Protein AF-A0A1B0D2Q9-F1 (afdb_monomer_lite)

Foldseek 3Di:
DDDDDDDDDDDDDDDDDDDDDDDDDDDDDDDDDPDPDDDPPDDDDPQPPPDPVSDDDDDDPVVDDDDDDDDDDPCCVVVVVVDDDPAADDDDDDPDDPVPDDAFDPCQVVDQKHFDADSNRHFQWDWDAPDVNPWIKIKGFRMDGDLVVVVVVVQVQVCVVVVHRWDKDDDPVRRMIIITDDCRVSVRVVVVVVRD

Structure (mmCIF, N/CA/C/O backbone):
data_AF-A0A1B0D2Q9-F1
#
_entry.id   AF-A0A1B0D2Q9-F1
#
loop_
_atom_site.group_PDB
_atom_site.id
_atom_site.type_symbol
_atom_site.label_atom_id
_atom_site.label_alt_id
_atom_site.label_comp_id
_atom_site.label_asym_id
_atom_site.label_entity_id
_atom_site.label_seq_id
_atom_site.pdbx_PDB_ins_code
_atom_site.Cartn_x
_atom_site.Cartn_y
_atom_site.Cartn_z
_atom_site.occupancy
_atom_site.B_iso_or_equiv
_atom_site.auth_seq_id
_atom_site.auth_comp_id
_atom_site.auth_asym_id
_atom_site.auth_atom_id
_atom_site.pdbx_PDB_model_num
ATOM 1 N N . MET A 1 1 ? 6.153 -17.080 -55.229 1.00 40.53 1 MET A N 1
ATOM 2 C CA . MET A 1 1 ? 5.040 -16.218 -54.778 1.00 40.53 1 MET A CA 1
ATOM 3 C C . MET A 1 1 ? 5.641 -14.975 -54.144 1.00 40.53 1 MET A C 1
ATOM 5 O O . MET A 1 1 ? 6.122 -15.048 -53.022 1.00 40.53 1 MET A O 1
ATOM 9 N N . ALA A 1 2 ? 5.735 -13.886 -54.906 1.00 34.31 2 ALA A N 1
ATOM 10 C CA . ALA A 1 2 ? 6.257 -12.609 -54.429 1.00 34.31 2 ALA A CA 1
ATOM 11 C C . ALA A 1 2 ? 5.079 -11.738 -53.980 1.00 34.31 2 ALA A C 1
ATOM 13 O O . ALA A 1 2 ? 4.173 -11.498 -54.776 1.00 34.31 2 ALA A O 1
ATOM 14 N N . ASN A 1 3 ? 5.087 -11.292 -52.722 1.00 36.75 3 ASN A N 1
ATOM 15 C CA . ASN A 1 3 ? 4.128 -10.312 -52.223 1.00 36.75 3 ASN A CA 1
ATOM 16 C C . ASN A 1 3 ? 4.744 -8.912 -52.278 1.00 36.75 3 ASN A C 1
ATOM 18 O O . ASN A 1 3 ? 5.774 -8.631 -51.669 1.00 36.75 3 ASN A O 1
ATOM 22 N N . ILE A 1 4 ? 4.066 -8.071 -53.051 1.00 41.06 4 ILE A N 1
ATOM 23 C CA . ILE A 1 4 ? 4.250 -6.636 -53.239 1.00 41.06 4 ILE A CA 1
ATOM 24 C C . ILE A 1 4 ? 3.656 -5.911 -52.025 1.00 41.06 4 ILE A C 1
ATOM 26 O O . ILE A 1 4 ? 2.519 -6.191 -51.652 1.00 41.06 4 ILE A O 1
ATOM 30 N N . VAL A 1 5 ? 4.377 -4.944 -51.448 1.00 41.78 5 VAL A N 1
ATOM 31 C CA . VAL A 1 5 ? 3.789 -3.946 -50.539 1.00 41.78 5 VAL A CA 1
ATOM 32 C C . VAL A 1 5 ? 4.241 -2.544 -50.951 1.00 41.78 5 VAL A C 1
ATOM 34 O O . VAL A 1 5 ? 5.420 -2.284 -51.181 1.00 41.78 5 VAL A O 1
ATOM 37 N N . CYS A 1 6 ? 3.236 -1.680 -51.090 1.00 34.72 6 CYS A N 1
ATOM 38 C CA . CYS A 1 6 ? 3.232 -0.340 -51.661 1.00 34.72 6 CYS A CA 1
ATOM 39 C C . CYS A 1 6 ? 4.172 0.672 -50.986 1.00 34.72 6 CYS A C 1
ATOM 41 O O . CYS A 1 6 ? 4.109 0.884 -49.777 1.00 34.72 6 CYS A O 1
ATOM 43 N N . LEU A 1 7 ? 4.914 1.419 -51.811 1.00 37.75 7 LEU A N 1
ATOM 44 C CA . LEU A 1 7 ? 5.456 2.735 -51.467 1.00 37.75 7 LEU A CA 1
ATOM 45 C C . LEU A 1 7 ? 4.345 3.786 -51.537 1.00 37.75 7 LEU A C 1
ATOM 47 O O . LEU A 1 7 ? 3.704 3.948 -52.577 1.00 37.75 7 LEU A O 1
ATOM 51 N N . ASN A 1 8 ? 4.149 4.524 -50.444 1.00 38.28 8 ASN A N 1
ATOM 52 C CA . ASN A 1 8 ? 3.235 5.658 -50.408 1.00 38.28 8 ASN A CA 1
ATOM 53 C C . ASN A 1 8 ? 3.978 6.975 -50.684 1.00 38.28 8 ASN A C 1
ATOM 55 O O . ASN A 1 8 ? 5.103 7.202 -50.246 1.00 38.28 8 ASN A O 1
ATOM 59 N N . LYS A 1 9 ? 3.312 7.809 -51.476 1.00 37.06 9 LYS A N 1
ATOM 60 C CA . LYS A 1 9 ? 3.818 8.922 -52.282 1.00 37.06 9 LYS A CA 1
ATOM 61 C C . LYS A 1 9 ? 3.707 10.236 -51.497 1.00 37.06 9 LYS A C 1
ATOM 63 O O . LYS A 1 9 ? 2.594 10.671 -51.212 1.00 37.06 9 LYS A O 1
ATOM 68 N N . LEU A 1 10 ? 4.823 10.891 -51.173 1.00 36.66 10 LEU A N 1
ATOM 69 C CA . LEU A 1 10 ? 4.816 12.244 -50.596 1.00 36.66 10 LEU A CA 1
ATOM 70 C C . LEU A 1 10 ? 4.823 13.298 -51.714 1.00 36.66 10 LEU A C 1
ATOM 72 O O . LEU A 1 10 ? 5.740 13.368 -52.530 1.00 36.66 10 LEU A O 1
ATOM 76 N N . ARG A 1 11 ? 3.737 14.081 -51.759 1.00 33.81 11 ARG A N 1
ATOM 77 C CA . ARG A 1 11 ? 3.507 15.228 -52.649 1.00 33.81 11 ARG A CA 1
ATOM 78 C C . ARG A 1 11 ? 4.477 16.365 -52.330 1.00 33.81 11 ARG A C 1
ATOM 80 O O . ARG A 1 11 ? 4.495 16.862 -51.209 1.00 33.81 11 ARG A O 1
ATOM 87 N N . ILE A 1 12 ? 5.183 16.830 -53.354 1.00 39.34 12 ILE A N 1
ATOM 88 C CA . ILE A 1 12 ? 5.872 18.121 -53.380 1.00 39.34 12 ILE A CA 1
ATOM 89 C C . ILE A 1 12 ? 4.836 19.167 -53.809 1.00 39.34 12 ILE A C 1
ATOM 91 O O . ILE A 1 12 ? 4.229 19.023 -54.871 1.00 39.34 12 ILE A O 1
ATOM 95 N N . LEU A 1 13 ? 4.609 20.192 -52.987 1.00 33.88 13 LEU A N 1
ATOM 96 C CA . LEU A 1 13 ? 3.875 21.390 -53.394 1.00 33.88 13 LEU A CA 1
ATOM 97 C C . LEU A 1 13 ? 4.880 22.465 -53.805 1.00 33.88 13 LEU A C 1
ATOM 99 O O . LEU A 1 13 ? 5.739 22.872 -53.027 1.00 33.88 13 LEU A O 1
ATOM 103 N N . SER A 1 14 ? 4.758 22.893 -55.055 1.00 37.44 14 SER A N 1
ATOM 104 C CA . SER A 1 14 ? 5.434 24.037 -55.648 1.00 37.44 14 SER A CA 1
ATOM 105 C C . SER A 1 14 ? 4.745 25.347 -55.271 1.00 37.44 14 SER A C 1
ATOM 107 O O . SER A 1 14 ? 3.518 25.424 -55.308 1.00 37.44 14 SER A O 1
ATOM 109 N N . GLY A 1 15 ? 5.548 26.396 -55.093 1.00 38.53 15 GLY A N 1
ATOM 110 C CA . GLY A 1 15 ? 5.148 27.761 -55.425 1.00 38.53 15 GLY A CA 1
ATOM 111 C C . GLY A 1 15 ? 5.092 28.713 -54.242 1.00 38.53 15 GLY A C 1
ATOM 112 O O . GLY A 1 15 ? 4.138 28.693 -53.482 1.00 38.53 15 GLY A O 1
ATOM 113 N N . PHE A 1 16 ? 6.076 29.608 -54.162 1.00 30.47 16 PHE A N 1
ATOM 114 C CA . PHE A 1 16 ? 5.831 31.018 -53.855 1.00 30.47 16 PHE A CA 1
ATOM 115 C C . PHE A 1 16 ? 7.018 31.833 -54.385 1.00 30.47 16 PHE A C 1
ATOM 117 O O . PHE A 1 16 ? 8.058 31.958 -53.745 1.00 30.47 16 PHE A O 1
ATOM 124 N N . SER A 1 17 ? 6.885 32.337 -55.613 1.00 38.38 17 SER A N 1
ATOM 125 C CA . SER A 1 17 ? 7.749 33.386 -56.147 1.00 38.38 17 SER A CA 1
ATOM 126 C C . SER A 1 17 ? 7.213 34.734 -55.673 1.00 38.38 17 SER A C 1
ATOM 128 O O . SER A 1 17 ? 6.085 35.092 -56.008 1.00 38.38 17 SER A O 1
ATOM 130 N N . ALA A 1 18 ? 8.017 35.494 -54.937 1.00 34.44 18 ALA A N 1
ATOM 131 C CA . ALA A 1 18 ? 7.755 36.903 -54.680 1.00 34.44 18 ALA A CA 1
ATOM 132 C C . ALA A 1 18 ? 8.837 37.728 -55.380 1.00 34.44 18 ALA A C 1
ATOM 134 O O . ALA A 1 18 ? 9.963 37.858 -54.908 1.00 34.44 18 ALA A O 1
ATOM 135 N N . THR A 1 19 ? 8.480 38.262 -56.543 1.00 36.28 19 THR A N 1
ATOM 136 C CA . THR A 1 19 ? 9.194 39.353 -57.202 1.00 36.28 19 THR A CA 1
ATOM 137 C C . THR A 1 19 ? 9.019 40.618 -56.368 1.00 36.28 19 THR A C 1
ATOM 139 O O . THR A 1 19 ? 7.889 41.080 -56.198 1.00 36.28 19 THR A O 1
ATOM 142 N N . TRP A 1 20 ? 10.113 41.196 -55.874 1.00 28.88 20 TRP A N 1
ATOM 143 C CA . TRP A 1 20 ? 10.105 42.540 -55.302 1.00 28.88 20 TRP A CA 1
ATOM 144 C C . TRP A 1 20 ? 10.717 43.528 -56.292 1.00 28.88 20 TRP A C 1
ATOM 146 O O . TRP A 1 20 ? 11.821 43.346 -56.801 1.00 28.88 20 TRP A O 1
ATOM 156 N N . LYS A 1 21 ? 9.913 44.542 -56.607 1.00 33.38 21 LYS A N 1
ATOM 157 C CA . LYS A 1 21 ? 10.171 45.630 -57.546 1.00 33.38 21 LYS A CA 1
ATOM 158 C C . LYS A 1 21 ? 11.173 46.598 -56.915 1.00 33.38 21 LYS A C 1
ATOM 160 O O . LYS A 1 21 ? 11.000 46.995 -55.766 1.00 33.38 21 LYS A O 1
ATOM 165 N N . GLY A 1 22 ? 12.196 46.981 -57.674 1.00 37.16 22 GLY A N 1
ATOM 166 C CA . GLY A 1 22 ? 13.154 48.005 -57.270 1.00 37.16 22 GLY A CA 1
ATOM 167 C C . GLY A 1 22 ? 12.512 49.386 -57.135 1.00 37.16 22 GLY A C 1
ATOM 168 O O . GLY A 1 22 ? 11.556 49.718 -57.838 1.00 37.16 22 GLY A O 1
ATOM 169 N N . SER A 1 23 ? 13.061 50.196 -56.234 1.00 37.09 23 SER A N 1
ATOM 170 C CA . SER A 1 23 ? 12.870 51.645 -56.174 1.00 37.09 23 SER A CA 1
ATOM 171 C C . SER A 1 23 ? 14.011 52.273 -55.377 1.00 37.09 23 SER A C 1
ATOM 173 O O . SER A 1 23 ? 14.271 51.853 -54.256 1.00 37.09 23 SER A O 1
ATOM 175 N N . GLY A 1 24 ? 14.625 53.305 -55.957 1.00 33.91 24 GLY A N 1
ATOM 176 C CA . GLY A 1 24 ? 15.321 54.359 -55.217 1.00 33.91 24 GLY A CA 1
ATOM 177 C C . GLY A 1 24 ? 16.804 54.120 -54.962 1.00 33.91 24 GLY A C 1
ATOM 178 O O . GLY A 1 24 ? 17.181 53.363 -54.075 1.00 33.91 24 GLY A O 1
ATOM 179 N N . GLY A 1 25 ? 17.642 54.819 -55.727 1.00 35.06 25 GLY A N 1
ATOM 180 C CA . GLY A 1 25 ? 19.067 54.929 -55.453 1.00 35.06 25 GLY A CA 1
ATOM 181 C C . GLY A 1 25 ? 19.372 55.770 -54.213 1.00 35.06 25 GLY A C 1
ATOM 182 O O . GLY A 1 25 ? 18.617 56.663 -53.838 1.00 35.06 25 GLY A O 1
ATOM 183 N N . ALA A 1 26 ? 20.538 55.502 -53.637 1.00 30.75 26 ALA A N 1
ATOM 184 C CA . ALA A 1 26 ? 21.355 56.487 -52.951 1.00 30.75 26 ALA A CA 1
ATOM 185 C C . ALA A 1 26 ? 22.816 56.106 -53.204 1.00 30.75 26 ALA A C 1
ATOM 187 O O . ALA A 1 26 ? 23.335 55.116 -52.693 1.00 30.75 26 ALA A O 1
ATOM 188 N N . GLU A 1 27 ? 23.431 56.883 -54.082 1.00 40.41 27 GLU A N 1
ATOM 189 C CA . GLU A 1 27 ? 24.865 56.984 -54.280 1.00 40.41 27 GLU A CA 1
ATOM 190 C C . GLU A 1 27 ? 25.517 57.421 -52.964 1.00 40.41 27 GLU A C 1
ATOM 192 O O . GLU A 1 27 ? 25.211 58.494 -52.456 1.00 40.41 27 GLU A O 1
ATOM 197 N N . MET A 1 28 ? 26.413 56.603 -52.410 1.00 32.47 28 MET A N 1
ATOM 198 C CA . MET A 1 28 ? 27.473 57.088 -51.530 1.00 32.47 28 MET A CA 1
ATOM 199 C C . MET A 1 28 ? 28.754 56.317 -51.827 1.00 32.47 28 MET A C 1
ATOM 201 O O . MET A 1 28 ? 28.852 55.104 -51.647 1.00 32.47 28 MET A O 1
ATOM 205 N N . MET A 1 29 ? 29.717 57.076 -52.336 1.00 43.56 29 MET A N 1
ATOM 206 C CA . MET A 1 29 ? 31.087 56.685 -52.621 1.00 43.56 29 MET A CA 1
ATOM 207 C C . MET A 1 29 ? 31.727 56.008 -51.407 1.00 43.56 29 MET A C 1
ATOM 209 O O . MET A 1 29 ? 31.760 56.600 -50.330 1.00 43.56 29 MET A O 1
ATOM 213 N N . LEU A 1 30 ? 32.326 54.827 -51.587 1.00 36.06 30 LEU A N 1
ATOM 214 C CA . LEU A 1 30 ? 33.363 54.363 -50.670 1.00 36.06 30 LEU A CA 1
ATOM 215 C C . LEU A 1 30 ? 34.634 54.013 -51.433 1.00 36.06 30 LEU A C 1
ATOM 217 O O . LEU A 1 30 ? 34.655 53.181 -52.338 1.00 36.06 30 LEU A O 1
ATOM 221 N N . GLY A 1 31 ? 35.679 54.732 -51.034 1.00 33.44 31 GLY A N 1
ATOM 222 C CA . GLY A 1 31 ? 37.010 54.735 -51.595 1.00 33.44 31 GLY A CA 1
ATOM 223 C C . GLY A 1 31 ? 37.618 53.353 -51.763 1.00 33.44 31 GLY A C 1
ATOM 224 O O . GLY A 1 31 ? 37.554 52.472 -50.907 1.00 33.44 31 GLY A O 1
ATOM 225 N N . HIS A 1 32 ? 38.297 53.235 -52.892 1.00 39.91 32 HIS A N 1
ATOM 226 C CA . HIS A 1 32 ? 39.283 52.221 -53.170 1.00 39.91 32 HIS A CA 1
ATOM 227 C C . HIS A 1 32 ? 40.399 52.291 -52.110 1.00 39.91 32 HIS A C 1
ATOM 229 O O . HIS A 1 32 ? 41.205 53.217 -52.112 1.00 39.91 32 HIS A O 1
ATOM 235 N N . LEU A 1 33 ? 40.477 51.296 -51.227 1.00 31.80 33 LEU A N 1
ATOM 236 C CA . LEU A 1 33 ? 41.667 51.025 -50.418 1.00 31.80 33 LEU A CA 1
ATOM 237 C C . LEU A 1 33 ? 42.111 49.589 -50.695 1.00 31.80 33 LEU A C 1
ATOM 239 O O . LEU A 1 33 ? 41.637 48.625 -50.099 1.00 31.80 33 LEU A O 1
A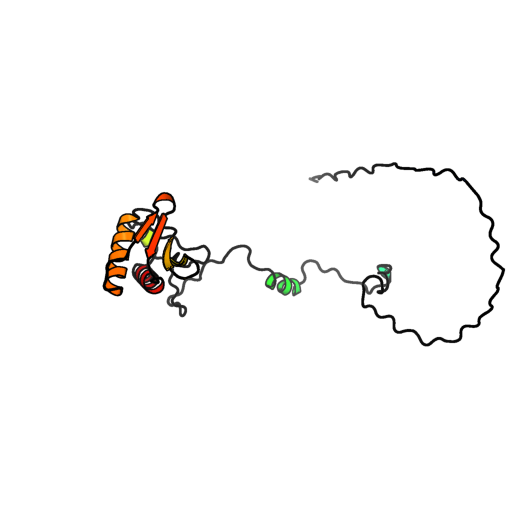TOM 243 N N . LYS A 1 34 ? 43.021 49.451 -51.665 1.00 42.53 34 LYS A N 1
ATOM 244 C CA . LYS A 1 34 ? 43.870 48.264 -51.800 1.00 42.53 34 LYS A CA 1
ATOM 245 C C . LYS A 1 34 ? 44.841 48.264 -50.624 1.00 42.53 34 LYS A C 1
ATOM 247 O O . LYS A 1 34 ? 45.899 48.879 -50.700 1.00 42.53 34 LYS A O 1
ATOM 252 N N . CYS A 1 35 ? 44.506 47.549 -49.561 1.00 30.58 35 CYS A N 1
ATOM 253 C CA . CYS A 1 35 ? 45.485 47.188 -48.546 1.00 30.58 35 CYS A CA 1
ATOM 254 C 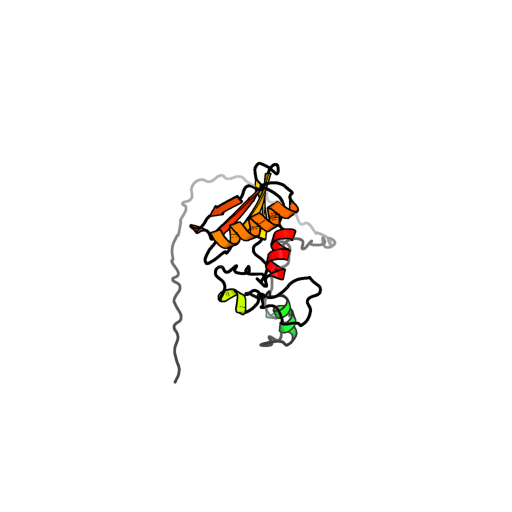C . CYS A 1 35 ? 46.107 45.849 -48.949 1.00 30.58 35 CYS A C 1
ATOM 256 O O . CYS A 1 35 ? 45.553 44.784 -48.691 1.00 30.58 35 CYS A O 1
ATOM 258 N N . HIS A 1 36 ? 47.257 45.917 -49.624 1.00 38.78 36 HIS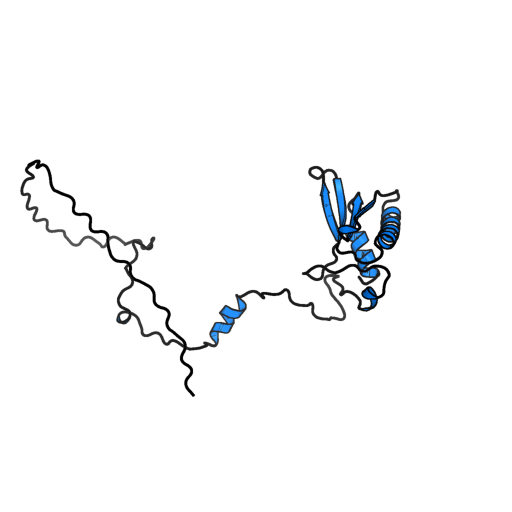 A N 1
ATOM 259 C CA . HIS A 1 36 ? 48.221 44.822 -49.610 1.00 38.78 36 HIS A CA 1
ATOM 260 C C . HIS A 1 36 ? 48.705 44.664 -48.167 1.00 38.78 36 HIS A C 1
ATOM 262 O O . HIS A 1 36 ? 49.484 45.476 -47.676 1.00 38.78 36 HIS A O 1
ATOM 268 N N . GLY A 1 37 ? 48.203 43.644 -47.481 1.00 34.34 37 GLY A N 1
ATOM 269 C CA . GLY A 1 37 ? 48.681 43.237 -46.169 1.00 34.34 37 GLY A CA 1
ATOM 270 C C . GLY A 1 37 ? 49.229 41.827 -46.268 1.00 34.34 37 GLY A C 1
ATOM 271 O O . GLY A 1 37 ? 48.457 40.873 -46.309 1.00 34.34 37 GLY A O 1
ATOM 272 N N . MET A 1 38 ? 50.556 41.696 -46.308 1.00 41.81 38 MET A N 1
ATOM 273 C CA . MET A 1 38 ? 51.206 40.450 -45.916 1.00 41.81 38 MET A CA 1
ATOM 274 C C . MET A 1 38 ? 50.784 40.147 -44.479 1.00 41.81 38 MET A C 1
ATOM 276 O O . MET A 1 38 ? 51.133 40.891 -43.563 1.00 41.81 38 MET A O 1
ATOM 280 N N . ILE A 1 39 ? 50.022 39.076 -44.281 1.00 40.22 39 ILE A N 1
ATOM 281 C CA . ILE A 1 39 ? 49.743 38.545 -42.951 1.00 40.22 39 ILE A CA 1
ATOM 282 C C . ILE A 1 39 ? 50.693 37.371 -42.770 1.00 40.22 39 ILE A C 1
ATOM 284 O O . ILE A 1 39 ? 50.583 36.350 -43.447 1.00 40.22 39 ILE A O 1
ATOM 288 N N . GLY A 1 40 ? 51.680 37.587 -41.900 1.00 37.62 40 GLY A N 1
ATOM 289 C CA . GLY A 1 40 ? 52.627 36.574 -41.467 1.00 37.62 40 GLY A CA 1
ATOM 290 C C . GLY A 1 40 ? 51.928 35.360 -40.862 1.00 37.62 40 GLY A C 1
ATOM 291 O O . GLY A 1 40 ? 50.730 35.376 -40.586 1.00 37.62 40 GLY A O 1
ATOM 292 N N . GLN A 1 41 ? 52.706 34.300 -40.660 1.00 49.41 41 GLN A N 1
ATOM 293 C CA . GLN A 1 41 ? 52.303 33.096 -39.941 1.00 49.41 41 GLN A CA 1
ATOM 294 C C . GLN A 1 41 ? 51.679 33.468 -38.584 1.00 49.41 41 GLN A C 1
ATOM 296 O O . GLN A 1 41 ? 52.378 33.652 -37.590 1.00 49.41 41 GLN A O 1
ATOM 301 N N . LEU A 1 42 ? 50.354 33.605 -38.539 1.00 44.44 42 LEU A N 1
ATOM 302 C CA . LEU A 1 42 ? 49.615 33.720 -37.294 1.00 44.44 42 LEU A CA 1
ATOM 303 C C . LEU A 1 42 ? 49.520 32.312 -36.721 1.00 44.44 42 LEU A C 1
ATOM 305 O O . LEU A 1 42 ? 48.918 31.422 -37.323 1.00 44.44 42 LEU A O 1
ATOM 309 N N . ALA A 1 43 ? 50.160 32.124 -35.569 1.00 46.25 43 ALA A N 1
ATOM 310 C CA . ALA A 1 43 ? 49.997 30.958 -34.719 1.00 46.25 43 ALA A CA 1
ATOM 311 C C . ALA A 1 43 ? 48.511 30.574 -34.664 1.00 46.25 43 ALA A C 1
ATOM 313 O O . ALA A 1 43 ? 47.667 31.406 -34.325 1.00 46.25 43 ALA A O 1
ATOM 314 N N . GLY A 1 44 ? 48.197 29.337 -35.061 1.00 54.34 44 GLY A N 1
ATOM 315 C CA . GLY A 1 44 ? 46.824 28.860 -35.178 1.00 54.34 44 GLY A CA 1
ATOM 316 C C . GLY A 1 44 ? 46.050 29.134 -33.894 1.00 54.34 44 GLY A C 1
ATOM 317 O O . GLY A 1 44 ? 46.392 28.611 -32.832 1.00 54.34 44 GLY A O 1
ATOM 318 N N . SER A 1 45 ? 45.008 29.966 -33.978 1.00 62.66 45 SER A N 1
ATOM 319 C CA . SER A 1 45 ? 44.083 30.133 -32.865 1.00 62.66 45 SER A CA 1
ATOM 320 C C . SER A 1 45 ? 43.505 28.758 -32.554 1.00 62.66 45 SER A C 1
ATOM 322 O O . SER A 1 45 ? 42.914 28.138 -33.441 1.00 62.66 45 SER A O 1
ATOM 324 N N . GLN A 1 46 ? 43.683 28.261 -31.332 1.00 66.56 46 GLN A N 1
ATOM 325 C CA . GLN A 1 46 ? 43.058 27.011 -30.909 1.00 66.56 46 GLN A CA 1
ATOM 326 C C . GLN A 1 46 ? 41.540 27.139 -31.087 1.00 66.56 46 GLN A C 1
ATOM 328 O O . GLN A 1 46 ? 40.872 27.842 -30.325 1.00 66.56 46 GLN A O 1
ATOM 333 N N . VAL A 1 47 ? 40.993 26.494 -32.119 1.00 66.25 47 VAL A N 1
ATOM 334 C CA . VAL A 1 47 ? 39.554 26.495 -32.376 1.00 66.25 47 VAL A CA 1
ATOM 335 C C . VAL A 1 47 ? 38.905 25.658 -31.283 1.00 66.25 47 VAL A C 1
ATOM 337 O O . VAL A 1 47 ? 39.098 24.447 -31.199 1.00 66.25 47 VAL A O 1
ATOM 340 N N . ARG A 1 48 ? 38.149 26.308 -30.398 1.00 67.62 48 ARG A N 1
ATOM 341 C CA . ARG A 1 48 ? 37.385 25.604 -29.369 1.00 67.62 48 ARG A CA 1
ATOM 342 C C . ARG A 1 48 ? 36.135 25.004 -30.007 1.00 67.62 48 ARG A C 1
ATOM 344 O O . ARG A 1 48 ? 35.172 25.709 -30.312 1.00 67.62 48 ARG A O 1
ATOM 351 N N . HIS A 1 49 ? 36.126 23.685 -30.158 1.00 72.88 49 HIS A N 1
ATOM 352 C CA . HIS A 1 49 ? 34.953 22.912 -30.578 1.00 72.88 49 HIS A CA 1
ATOM 353 C C . HIS A 1 49 ? 33.936 22.764 -29.433 1.00 72.88 49 HIS A C 1
ATOM 355 O O . HIS A 1 49 ? 33.499 21.671 -29.096 1.00 72.88 49 HIS A O 1
ATOM 361 N N . SER A 1 50 ? 33.586 23.873 -28.779 1.00 81.81 50 SER A N 1
ATOM 362 C CA . SER A 1 50 ? 32.632 23.897 -27.668 1.00 81.81 50 SER A CA 1
ATOM 363 C C . SER A 1 50 ? 31.171 23.902 -28.125 1.00 81.81 50 SER A C 1
ATOM 365 O O . SER A 1 50 ? 30.275 23.812 -27.290 1.00 81.81 50 SER A O 1
ATOM 367 N N . SER A 1 51 ? 30.903 24.023 -29.430 1.00 82.94 51 SER A N 1
ATOM 368 C CA . SER A 1 51 ? 29.549 24.047 -29.979 1.00 82.94 51 SER A CA 1
ATOM 369 C C . SER A 1 51 ? 29.467 23.319 -31.317 1.00 82.94 51 SER A C 1
ATOM 371 O O . SER A 1 51 ? 30.427 23.308 -32.083 1.00 82.94 51 SER A O 1
ATOM 373 N N . PHE A 1 52 ? 28.284 22.797 -31.642 1.00 79.25 52 PHE A N 1
ATOM 374 C CA . PHE A 1 52 ? 28.005 22.156 -32.933 1.00 79.25 52 PHE A CA 1
ATOM 375 C C . PHE A 1 52 ? 28.269 23.072 -34.146 1.00 79.25 52 PHE A C 1
ATOM 377 O O . PHE A 1 52 ? 28.611 22.602 -35.224 1.00 79.25 52 PHE A O 1
ATOM 384 N N . ARG A 1 53 ? 28.132 24.398 -33.990 1.00 78.50 53 ARG A N 1
ATOM 385 C CA . ARG A 1 53 ? 28.411 25.365 -35.069 1.00 78.50 53 ARG A CA 1
ATOM 386 C C . ARG A 1 53 ? 29.901 25.672 -35.240 1.00 78.50 53 ARG A C 1
ATOM 388 O O . ARG A 1 53 ? 30.284 26.166 -36.293 1.00 78.50 53 ARG A O 1
ATOM 395 N N . SER A 1 54 ? 30.713 25.428 -34.211 1.00 82.25 54 SER A N 1
ATOM 396 C CA . SER A 1 54 ? 32.168 25.633 -34.233 1.00 82.25 54 SER A CA 1
ATOM 397 C C . SER A 1 54 ? 32.961 24.338 -34.434 1.00 82.25 54 SER A C 1
ATOM 399 O O . SER A 1 54 ? 34.188 24.376 -34.546 1.00 82.25 54 SER A O 1
ATOM 401 N N . SER A 1 55 ? 32.294 23.183 -34.471 1.00 83.19 55 SER A N 1
ATOM 402 C CA . SER A 1 55 ? 32.891 21.930 -34.931 1.00 83.19 55 SER A CA 1
ATOM 403 C C . SER A 1 55 ? 32.978 21.895 -36.462 1.00 83.19 55 SER A C 1
ATOM 405 O O . SER A 1 55 ? 32.126 22.487 -37.130 1.00 83.19 55 SER A O 1
ATOM 407 N N . PRO A 1 56 ? 33.967 21.186 -37.034 1.00 82.19 56 PRO A N 1
ATOM 408 C CA . PRO A 1 56 ? 33.995 20.895 -38.461 1.00 82.19 56 PRO A CA 1
ATOM 409 C C . PRO A 1 56 ? 32.694 20.215 -38.898 1.00 82.19 56 PRO A C 1
ATOM 411 O O . PRO A 1 56 ? 32.119 19.418 -38.152 1.00 82.19 56 PRO A O 1
ATOM 414 N N . GLN A 1 57 ? 32.217 20.545 -40.096 1.00 81.44 57 GLN A N 1
ATOM 415 C CA . GLN A 1 57 ? 31.059 19.870 -40.675 1.00 81.44 57 GLN A CA 1
ATOM 416 C C . GLN A 1 57 ? 31.427 18.418 -41.005 1.00 81.44 57 GLN A C 1
ATOM 418 O O . GLN A 1 57 ? 32.568 18.137 -41.368 1.00 81.44 57 GLN A O 1
ATOM 423 N N . PHE A 1 58 ? 30.467 17.502 -40.852 1.00 78.75 58 PHE A N 1
ATOM 424 C CA . PHE A 1 58 ? 30.653 16.106 -41.246 1.00 78.75 58 PHE A CA 1
ATOM 425 C C . PHE A 1 58 ? 30.947 16.041 -42.755 1.00 78.75 58 PHE A C 1
ATOM 427 O O . PHE A 1 58 ? 30.211 16.643 -43.539 1.00 78.75 58 PHE A O 1
ATOM 434 N N . GLY A 1 59 ? 32.049 15.383 -43.125 1.00 82.62 59 GLY A N 1
ATOM 435 C CA . GLY A 1 59 ? 32.557 15.308 -44.497 1.00 82.62 59 GLY A CA 1
ATOM 436 C C . GLY A 1 59 ? 31.829 14.279 -45.362 1.00 82.62 59 GLY A C 1
ATOM 437 O O . GLY A 1 59 ? 30.696 13.884 -45.071 1.00 82.62 59 GLY A O 1
ATOM 438 N N . GLN A 1 60 ? 32.478 13.851 -46.448 1.00 82.94 60 GLN A N 1
ATOM 439 C CA . GLN A 1 60 ? 31.975 12.743 -47.258 1.00 82.94 60 GLN A CA 1
ATOM 440 C C . GLN A 1 60 ? 32.233 11.420 -46.527 1.00 82.94 60 GLN A C 1
ATOM 442 O O . GLN A 1 60 ? 33.184 11.286 -45.765 1.00 82.94 60 GLN A O 1
ATOM 447 N N . ILE A 1 61 ? 31.367 10.426 -46.737 1.00 79.50 61 ILE A N 1
ATOM 448 C CA . ILE A 1 61 ? 31.439 9.139 -46.018 1.00 79.50 61 ILE A CA 1
ATOM 449 C C . ILE A 1 61 ? 32.772 8.421 -46.292 1.00 79.50 61 ILE A C 1
ATOM 451 O O . ILE A 1 61 ? 33.293 7.745 -45.408 1.00 79.50 61 ILE A O 1
ATOM 455 N N . ASP A 1 62 ? 33.336 8.631 -47.483 1.00 81.00 62 ASP A N 1
ATOM 456 C CA . ASP A 1 62 ? 34.601 8.048 -47.937 1.00 81.00 62 ASP A CA 1
ATOM 457 C C . ASP A 1 62 ? 35.831 8.586 -47.176 1.00 81.00 62 ASP A C 1
ATOM 459 O O . ASP A 1 62 ? 36.868 7.925 -47.145 1.00 81.00 62 ASP A O 1
ATOM 463 N N . ASP A 1 63 ? 35.715 9.745 -46.512 1.00 84.38 63 ASP A N 1
ATOM 464 C CA . ASP A 1 63 ? 36.784 10.345 -45.695 1.00 84.38 63 ASP A CA 1
ATOM 465 C C . ASP A 1 63 ? 36.954 9.642 -44.331 1.00 84.38 63 ASP A C 1
ATOM 467 O O . ASP A 1 63 ? 37.862 9.955 -43.553 1.00 84.38 63 ASP A O 1
ATOM 471 N N . HIS A 1 64 ? 36.060 8.707 -44.002 1.00 82.81 64 HIS A N 1
ATOM 472 C CA . HIS A 1 64 ? 36.019 8.006 -42.725 1.00 82.81 64 HIS A CA 1
ATOM 473 C C . HIS A 1 64 ? 36.500 6.556 -42.863 1.00 82.81 64 HIS A C 1
ATOM 475 O O . HIS A 1 64 ? 36.352 5.945 -43.921 1.00 82.81 64 HIS A O 1
ATOM 481 N N . PRO A 1 65 ? 37.082 5.968 -41.798 1.00 84.69 65 PRO A N 1
ATOM 482 C CA . PRO A 1 65 ? 37.512 4.578 -41.843 1.00 84.69 65 PRO A CA 1
ATOM 483 C C . PRO A 1 65 ? 36.319 3.664 -42.159 1.00 84.69 65 PRO A C 1
ATOM 485 O O . PRO A 1 65 ? 35.220 3.903 -41.646 1.00 84.69 65 PRO A O 1
ATOM 488 N N . PRO A 1 66 ? 36.519 2.611 -42.970 1.00 81.81 66 PRO A N 1
ATOM 489 C CA . PRO A 1 66 ? 35.445 1.697 -43.320 1.00 81.81 66 PRO A CA 1
ATOM 490 C C . PRO A 1 66 ? 34.910 1.031 -42.049 1.00 81.81 66 PRO A C 1
ATOM 492 O O . PRO A 1 66 ? 35.657 0.413 -41.291 1.00 81.81 66 PRO A O 1
ATOM 495 N N . VAL A 1 67 ? 33.609 1.183 -41.805 1.00 82.62 67 VAL A N 1
ATOM 496 C CA . VAL A 1 67 ? 32.921 0.578 -40.661 1.00 82.62 67 VAL A CA 1
ATOM 497 C C . VAL A 1 67 ? 32.204 -0.684 -41.127 1.00 82.62 67 VAL A C 1
ATOM 499 O O . VAL A 1 67 ? 31.351 -0.633 -42.013 1.00 82.62 67 VAL A O 1
ATOM 502 N N . GLU A 1 68 ? 32.512 -1.818 -40.503 1.00 81.75 68 GLU A N 1
ATOM 503 C CA . GLU A 1 68 ? 31.787 -3.066 -40.734 1.00 81.75 68 GLU A CA 1
ATOM 504 C C . GLU A 1 68 ? 30.454 -3.052 -39.975 1.00 81.75 68 GLU A C 1
ATOM 506 O O . GLU A 1 68 ? 30.403 -3.047 -38.744 1.00 81.75 68 GLU A O 1
ATOM 511 N N . ILE A 1 69 ? 29.343 -3.043 -40.713 1.00 84.69 69 ILE A N 1
ATOM 512 C CA . ILE A 1 69 ? 28.003 -3.076 -40.121 1.00 84.69 69 ILE A CA 1
ATOM 513 C C . ILE A 1 69 ? 27.625 -4.537 -39.857 1.00 84.69 69 ILE A C 1
ATOM 515 O O . ILE A 1 69 ? 27.083 -5.229 -40.722 1.00 84.69 69 ILE A O 1
ATOM 519 N N . ALA A 1 70 ? 27.903 -5.012 -38.644 1.00 85.75 70 ALA A N 1
ATOM 520 C CA . ALA A 1 70 ? 27.468 -6.329 -38.194 1.00 85.75 70 ALA A CA 1
ATOM 521 C C . ALA A 1 70 ? 25.960 -6.339 -37.884 1.00 85.75 70 ALA A C 1
ATOM 523 O O . ALA A 1 70 ? 25.442 -5.483 -37.165 1.00 85.75 70 ALA A O 1
ATOM 524 N N . LYS A 1 71 ? 25.238 -7.340 -38.398 1.00 84.44 71 LYS A N 1
ATOM 525 C CA . LYS A 1 71 ? 23.834 -7.585 -38.032 1.00 84.44 71 LYS A CA 1
ATOM 526 C C . LYS A 1 71 ? 23.804 -8.452 -36.770 1.00 84.44 71 LYS A C 1
ATOM 528 O O . LYS A 1 71 ? 24.258 -9.588 -36.820 1.00 84.44 71 LYS A O 1
ATOM 533 N N . ASN A 1 72 ? 23.236 -7.931 -35.680 1.00 84.62 72 ASN A N 1
ATOM 534 C CA . ASN A 1 72 ? 23.135 -8.582 -34.360 1.00 84.62 72 ASN A CA 1
ATOM 535 C C . ASN A 1 72 ? 24.495 -8.891 -33.690 1.00 84.62 72 ASN A C 1
ATOM 537 O O . ASN A 1 72 ? 24.823 -10.058 -33.471 1.00 84.62 72 ASN A O 1
ATOM 541 N N . PRO A 1 73 ? 25.289 -7.858 -33.354 1.00 92.75 73 PRO A N 1
ATOM 542 C CA . PRO A 1 73 ? 26.565 -8.039 -32.665 1.00 92.75 73 PRO A CA 1
ATOM 543 C C . PRO A 1 73 ? 26.378 -8.660 -31.263 1.00 92.75 73 PRO A C 1
ATOM 545 O O . PRO A 1 73 ? 25.415 -8.308 -30.572 1.00 92.75 73 PRO A O 1
ATOM 548 N N . PRO A 1 74 ? 27.280 -9.549 -30.795 1.00 92.56 74 PRO A N 1
ATOM 549 C CA . PRO A 1 74 ? 27.197 -10.138 -29.452 1.00 92.56 74 PRO A CA 1
ATOM 550 C C . PRO A 1 74 ? 27.271 -9.083 -28.334 1.00 92.56 74 PRO A C 1
ATOM 552 O O . PRO A 1 74 ? 26.726 -9.283 -27.245 1.00 92.56 74 PRO A O 1
ATOM 555 N N . GLU A 1 75 ? 27.879 -7.929 -28.608 1.00 94.38 75 GLU A N 1
ATOM 556 C CA . GLU A 1 75 ? 27.946 -6.776 -27.712 1.00 94.38 75 GLU A CA 1
ATOM 557 C C . GLU A 1 75 ? 26.571 -6.126 -27.478 1.00 94.38 75 GLU A C 1
ATOM 559 O O . GLU A 1 75 ? 26.376 -5.450 -26.466 1.00 94.38 75 GLU A O 1
ATOM 564 N N . TRP A 1 76 ? 25.577 -6.361 -28.345 1.00 93.62 76 TRP A N 1
ATOM 565 C CA . TRP A 1 76 ? 24.231 -5.791 -28.192 1.00 93.62 76 TRP A CA 1
ATOM 566 C C . TRP A 1 76 ? 23.539 -6.228 -26.892 1.00 93.62 76 TRP A C 1
ATOM 568 O O . TRP A 1 76 ? 22.722 -5.490 -26.342 1.00 93.62 76 TRP A O 1
ATOM 578 N N . LYS A 1 77 ? 23.952 -7.362 -26.311 1.00 94.62 77 LYS A N 1
ATOM 579 C CA . LYS A 1 77 ? 23.531 -7.816 -24.976 1.00 94.62 77 LYS A CA 1
ATOM 580 C C . LYS A 1 77 ? 23.737 -6.750 -23.891 1.00 94.62 77 LYS A C 1
ATOM 582 O O . LYS A 1 77 ? 22.979 -6.692 -22.920 1.00 94.62 77 LYS A O 1
ATOM 587 N N . PHE A 1 78 ? 24.764 -5.908 -24.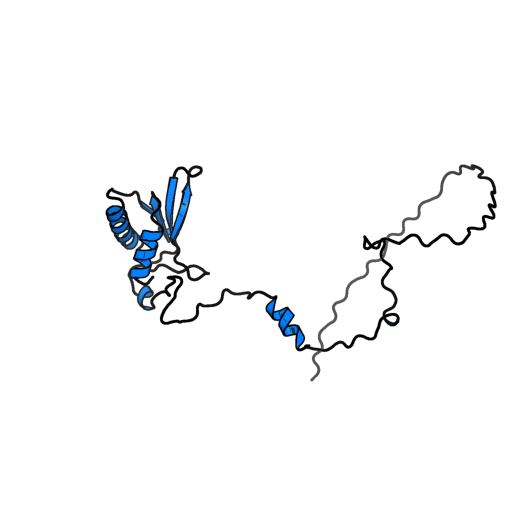024 1.00 95.31 78 PHE A N 1
ATOM 588 C CA . PHE A 1 78 ? 25.011 -4.814 -23.084 1.00 95.31 78 PHE A CA 1
ATOM 589 C C . PHE A 1 78 ? 23.983 -3.693 -23.231 1.00 95.31 78 PHE A C 1
ATOM 591 O O . PHE A 1 78 ? 23.565 -3.134 -22.221 1.00 95.31 78 PHE A O 1
ATOM 598 N N . VAL A 1 79 ? 23.525 -3.420 -24.455 1.00 94.31 79 VAL A N 1
ATOM 599 C CA . VAL A 1 79 ? 22.443 -2.463 -24.727 1.00 94.31 79 VAL A CA 1
ATOM 600 C C . VAL A 1 79 ? 21.121 -3.002 -24.188 1.00 94.31 79 VAL A C 1
ATOM 602 O O . VAL A 1 79 ? 20.417 -2.290 -23.479 1.00 94.31 79 VAL A O 1
ATOM 605 N N . GLU A 1 80 ? 20.820 -4.280 -24.426 1.00 93.94 80 GLU A N 1
ATOM 606 C CA . GLU A 1 80 ? 19.611 -4.930 -23.903 1.00 93.94 80 GLU A CA 1
ATOM 607 C C . GLU A 1 80 ? 19.529 -4.870 -22.375 1.00 93.94 80 GLU A C 1
ATOM 609 O O . GLU A 1 80 ? 18.459 -4.619 -21.829 1.00 93.94 80 GLU A O 1
ATOM 614 N N . ARG A 1 81 ? 20.658 -5.023 -21.667 1.00 94.69 81 ARG A N 1
ATOM 615 C CA . ARG A 1 81 ? 20.713 -4.895 -20.200 1.00 94.69 81 ARG A CA 1
ATOM 616 C C . ARG A 1 81 ? 20.361 -3.488 -19.702 1.00 94.69 81 ARG A C 1
ATOM 618 O O . ARG A 1 81 ? 19.891 -3.360 -18.573 1.00 94.69 81 ARG A O 1
ATOM 625 N N . LEU A 1 82 ? 20.617 -2.447 -20.496 1.00 96.06 82 LEU A N 1
ATOM 626 C CA . LEU A 1 82 ? 20.269 -1.066 -20.142 1.00 96.06 82 LEU A CA 1
ATOM 627 C C . LEU A 1 82 ? 18.771 -0.791 -20.303 1.00 96.06 82 LEU A C 1
ATOM 629 O O . LEU A 1 82 ? 18.244 0.127 -19.673 1.00 96.06 82 LEU A O 1
ATOM 633 N N . LEU A 1 83 ? 18.078 -1.580 -21.125 1.00 95.31 83 LEU A N 1
ATOM 634 C CA . LEU A 1 83 ? 16.639 -1.462 -21.302 1.00 95.31 83 LEU A CA 1
ATOM 635 C C . LEU A 1 83 ? 15.916 -2.086 -20.101 1.00 95.31 83 LEU A C 1
ATOM 637 O O . LEU A 1 83 ? 16.123 -3.243 -19.741 1.00 95.31 83 LEU A O 1
ATOM 641 N N . GLY A 1 84 ? 15.048 -1.301 -19.464 1.00 93.25 84 GLY A N 1
ATOM 642 C CA . GLY A 1 84 ? 14.222 -1.781 -18.359 1.00 93.25 84 GLY A CA 1
ATOM 643 C C . GLY A 1 84 ? 13.102 -2.717 -18.835 1.00 93.25 84 GLY A C 1
ATOM 644 O O . GLY A 1 84 ? 12.619 -2.585 -19.963 1.00 93.25 84 GLY A O 1
ATOM 645 N N . PRO A 1 85 ? 12.627 -3.639 -17.980 1.00 93.00 85 PRO A N 1
ATOM 646 C CA . PRO A 1 85 ? 11.479 -4.470 -18.309 1.00 93.00 85 PRO A CA 1
ATOM 647 C C . PRO A 1 85 ? 10.211 -3.613 -18.422 1.00 93.00 85 PRO A C 1
ATOM 649 O O . PRO A 1 85 ? 9.933 -2.772 -17.569 1.00 93.00 85 PRO A O 1
ATOM 652 N N . VAL A 1 86 ? 9.404 -3.866 -19.455 1.00 93.50 86 VAL A N 1
ATOM 653 C CA . VAL A 1 86 ? 8.139 -3.141 -19.688 1.00 93.50 86 VAL A CA 1
ATOM 654 C C . VAL A 1 86 ? 7.093 -3.472 -18.616 1.00 93.50 86 VAL A C 1
ATOM 656 O O . VAL A 1 86 ? 6.289 -2.625 -18.231 1.00 93.50 86 VAL A O 1
ATOM 659 N N . THR A 1 87 ? 7.109 -4.710 -18.118 1.00 95.81 87 THR A N 1
ATOM 660 C CA . THR A 1 87 ? 6.152 -5.223 -17.129 1.00 95.81 87 THR A CA 1
ATOM 661 C C . THR A 1 87 ? 6.866 -5.569 -15.828 1.00 95.81 87 THR A C 1
ATOM 663 O O . THR A 1 87 ? 7.985 -6.077 -15.841 1.00 95.81 87 THR A O 1
ATOM 666 N N . VAL A 1 88 ? 6.207 -5.314 -14.693 1.00 96.06 88 VAL A N 1
ATOM 667 C CA . VAL A 1 88 ? 6.736 -5.675 -13.370 1.00 96.06 88 VAL A CA 1
ATOM 668 C C . VAL A 1 88 ? 6.860 -7.201 -13.277 1.00 96.06 88 VAL A C 1
ATOM 670 O O . VAL A 1 88 ? 5.857 -7.891 -13.473 1.00 96.06 88 VAL A O 1
ATOM 673 N N . PRO A 1 89 ? 8.051 -7.743 -12.971 1.00 95.31 89 PRO A N 1
ATOM 674 C CA . PRO A 1 89 ? 8.243 -9.183 -12.895 1.00 95.31 89 PRO A CA 1
ATOM 675 C C . PRO A 1 89 ? 7.449 -9.794 -11.734 1.00 95.31 89 PRO A C 1
ATOM 677 O O . PRO A 1 89 ? 7.229 -9.164 -10.693 1.00 95.31 89 PRO A O 1
ATOM 680 N N . ALA A 1 90 ? 7.026 -11.044 -11.910 1.00 94.06 90 ALA A N 1
ATOM 681 C CA . ALA A 1 90 ? 6.443 -11.826 -10.828 1.00 94.06 90 ALA A CA 1
ATOM 682 C C . ALA A 1 90 ? 7.528 -12.202 -9.798 1.00 94.06 90 ALA A C 1
ATOM 684 O O . ALA A 1 90 ? 8.676 -12.461 -10.177 1.00 94.06 90 ALA A O 1
ATOM 685 N N . PRO A 1 91 ? 7.199 -12.233 -8.496 1.00 94.00 91 PRO A N 1
ATOM 686 C CA . PRO A 1 91 ? 8.153 -12.610 -7.465 1.00 94.00 91 PRO A CA 1
ATOM 687 C C . PRO A 1 91 ? 8.496 -14.102 -7.566 1.00 94.00 91 PRO A C 1
ATOM 689 O O . PRO A 1 91 ? 7.629 -14.940 -7.804 1.00 94.00 91 PRO A O 1
ATOM 692 N N . SER A 1 92 ? 9.766 -14.446 -7.343 1.00 92.31 92 SER A N 1
ATOM 693 C CA . SER A 1 92 ? 10.203 -15.845 -7.283 1.00 92.31 92 SER A CA 1
ATOM 694 C C . SER A 1 92 ? 9.670 -16.528 -6.020 1.00 92.31 92 SER A C 1
ATOM 696 O O . SER A 1 92 ? 9.813 -15.972 -4.924 1.00 92.31 92 SER A O 1
ATOM 698 N N . ILE A 1 93 ? 9.134 -17.742 -6.150 1.00 92.25 93 ILE A N 1
ATOM 699 C CA . ILE A 1 93 ? 8.694 -18.563 -5.014 1.00 92.25 93 ILE A CA 1
ATOM 700 C C . ILE A 1 93 ? 9.930 -19.051 -4.250 1.00 92.25 93 ILE A C 1
ATOM 702 O O . ILE A 1 93 ? 10.839 -19.638 -4.835 1.00 92.25 93 ILE A O 1
ATOM 706 N N . ARG A 1 94 ? 9.992 -18.756 -2.950 1.00 92.00 94 ARG A N 1
ATOM 707 C CA . ARG A 1 94 ? 11.080 -19.141 -2.043 1.00 92.00 94 ARG A CA 1
ATOM 708 C C . ARG A 1 94 ? 10.487 -19.627 -0.720 1.00 92.00 94 ARG A C 1
ATOM 710 O O . ARG A 1 94 ? 9.424 -19.140 -0.342 1.00 92.00 94 ARG A O 1
ATOM 717 N N . PRO A 1 95 ? 11.171 -20.530 0.003 1.00 90.25 95 PRO A N 1
ATOM 718 C CA . PRO A 1 95 ? 10.699 -20.987 1.309 1.00 90.25 95 PRO A CA 1
ATOM 719 C C . PRO A 1 95 ? 10.764 -19.878 2.368 1.00 90.25 95 PRO A C 1
ATOM 721 O O . PRO A 1 95 ? 9.921 -19.824 3.254 1.00 90.25 95 PRO A O 1
ATOM 724 N N . ASN A 1 96 ? 11.752 -18.983 2.272 1.00 92.69 96 ASN A N 1
ATOM 725 C CA . ASN A 1 96 ? 11.939 -17.873 3.200 1.00 92.69 96 ASN A CA 1
ATOM 726 C C . ASN A 1 96 ? 12.290 -16.584 2.443 1.00 92.69 96 ASN A C 1
ATOM 728 O O . ASN A 1 96 ? 13.051 -16.603 1.469 1.00 92.69 96 ASN A O 1
ATOM 732 N N . TYR A 1 97 ? 11.755 -15.464 2.924 1.00 93.81 97 TYR A N 1
ATOM 733 C CA . TYR A 1 97 ? 11.967 -14.124 2.394 1.00 93.81 97 TYR A CA 1
ATOM 734 C C . TYR A 1 97 ? 12.581 -13.227 3.481 1.00 93.81 97 TYR A C 1
ATOM 736 O O . TYR A 1 97 ? 11.873 -12.796 4.391 1.00 93.81 97 TYR A O 1
ATOM 744 N N . PRO A 1 98 ? 13.878 -12.874 3.388 1.00 94.75 98 PRO A N 1
ATOM 745 C CA . PRO A 1 98 ? 14.559 -12.101 4.433 1.00 94.75 98 PRO A CA 1
ATOM 746 C C . PRO A 1 98 ? 14.025 -10.668 4.576 1.00 94.75 98 PRO A C 1
ATOM 748 O O . PRO A 1 98 ? 14.201 -10.044 5.614 1.00 94.75 98 PRO A O 1
ATOM 751 N N . SER A 1 99 ? 13.353 -10.141 3.549 1.00 92.00 99 SER A N 1
ATOM 752 C CA . SER A 1 99 ? 12.729 -8.814 3.576 1.00 92.00 99 SER A CA 1
ATOM 753 C C . SER A 1 99 ? 11.434 -8.749 4.396 1.00 92.00 99 SER A C 1
ATOM 755 O O . SER A 1 99 ? 10.853 -7.672 4.510 1.00 92.00 99 SER A O 1
ATOM 757 N N . GLY A 1 100 ? 10.936 -9.882 4.904 1.00 91.75 100 GLY A N 1
ATOM 758 C CA . GLY A 1 100 ? 9.621 -9.975 5.546 1.00 91.75 100 GLY A CA 1
ATOM 759 C C . GLY A 1 100 ? 8.447 -9.897 4.564 1.00 91.75 100 GLY A C 1
ATOM 760 O O . GLY A 1 100 ? 7.293 -9.834 4.976 1.00 91.75 100 GLY A O 1
ATOM 761 N N . TRP A 1 101 ? 8.708 -9.889 3.253 1.00 95.00 101 TRP A N 1
ATOM 762 C CA . TRP A 1 101 ? 7.649 -10.001 2.256 1.00 95.00 101 TRP A CA 1
ATOM 763 C C . TRP A 1 101 ? 7.111 -11.430 2.209 1.00 95.00 101 TRP A C 1
ATOM 765 O O . TRP A 1 101 ? 7.884 -12.377 2.151 1.00 95.00 101 TRP A O 1
ATOM 775 N N . GLN A 1 102 ? 5.791 -11.583 2.168 1.00 94.06 102 GLN A N 1
ATOM 776 C CA . GLN A 1 102 ? 5.141 -12.882 2.014 1.00 94.06 102 GLN A CA 1
ATOM 777 C C . GLN A 1 102 ? 4.182 -12.855 0.817 1.00 94.06 102 GLN A C 1
ATOM 779 O O . GLN A 1 102 ? 3.485 -11.841 0.624 1.00 94.06 102 GLN A O 1
ATOM 784 N N . PRO A 1 103 ? 4.141 -13.926 0.001 1.00 94.44 103 PRO A N 1
ATOM 785 C CA . PRO A 1 103 ? 3.160 -14.070 -1.064 1.00 94.44 103 PRO A CA 1
ATOM 786 C C . PRO A 1 103 ? 1.758 -14.267 -0.481 1.00 94.44 103 PRO A C 1
ATOM 788 O O . PRO A 1 103 ? 1.593 -14.744 0.638 1.00 94.44 103 PRO A O 1
ATOM 791 N N . GLN A 1 104 ? 0.746 -13.896 -1.259 1.00 94.62 104 GLN A N 1
ATOM 792 C CA . GLN A 1 104 ? -0.649 -14.132 -0.901 1.00 94.62 104 GLN A CA 1
ATOM 793 C C . GLN A 1 104 ? -0.970 -15.631 -0.997 1.00 94.62 104 GLN A C 1
ATOM 795 O O . GLN A 1 104 ? -0.563 -16.284 -1.961 1.00 94.62 104 GLN A O 1
ATOM 800 N N . GLN A 1 105 ? -1.690 -16.175 -0.014 1.00 93.75 105 GLN A N 1
ATOM 801 C CA . GLN A 1 105 ? -2.098 -17.582 -0.022 1.00 93.75 105 GLN A CA 1
ATOM 802 C C . GLN A 1 105 ? -3.198 -17.838 -1.069 1.00 93.75 105 GLN A C 1
ATOM 804 O O . GLN A 1 105 ? -4.063 -16.977 -1.259 1.00 93.75 105 GLN A O 1
ATOM 809 N N . PRO A 1 106 ? -3.218 -19.016 -1.723 1.00 89.25 106 PRO A N 1
ATOM 810 C CA . PRO A 1 106 ? -4.245 -19.349 -2.716 1.00 89.25 106 PRO A CA 1
ATOM 811 C C . PRO A 1 106 ? -5.653 -19.388 -2.102 1.00 89.25 106 PRO A C 1
ATOM 813 O O . PRO A 1 106 ? -6.616 -18.962 -2.736 1.00 89.25 106 PRO A O 1
ATOM 816 N N . ASP A 1 107 ? -5.761 -19.786 -0.832 1.00 91.69 107 ASP A N 1
ATOM 817 C CA . ASP A 1 107 ? -7.028 -19.891 -0.098 1.00 91.69 107 ASP A CA 1
ATOM 818 C C . ASP A 1 107 ? -7.684 -18.534 0.196 1.00 91.69 107 ASP A C 1
ATOM 820 O O . ASP A 1 107 ? -8.841 -18.474 0.615 1.00 91.69 107 ASP A O 1
ATOM 824 N N . ALA A 1 108 ? -6.967 -17.424 -0.017 1.00 88.75 108 ALA A N 1
ATOM 825 C CA . ALA A 1 108 ? -7.472 -16.084 0.262 1.00 88.75 108 ALA A CA 1
ATOM 826 C C . ALA A 1 108 ? -8.722 -15.731 -0.562 1.00 88.75 108 ALA A C 1
ATOM 828 O O . ALA A 1 108 ? -9.520 -14.912 -0.111 1.00 88.75 108 ALA A O 1
ATOM 829 N N . GLN A 1 109 ? -8.903 -16.339 -1.741 1.00 88.44 109 GLN A N 1
ATOM 830 C CA . GLN A 1 109 ? -10.049 -16.084 -2.623 1.00 88.44 109 GLN A CA 1
ATOM 831 C C . GLN A 1 109 ? -11.366 -16.674 -2.102 1.00 88.44 109 GLN A C 1
ATOM 833 O O . GLN A 1 109 ? -12.425 -16.156 -2.434 1.00 88.44 109 GLN A O 1
ATOM 838 N N . ASN A 1 110 ? -11.306 -17.717 -1.270 1.00 91.50 110 ASN A N 1
ATOM 839 C CA . ASN A 1 110 ? -12.489 -18.427 -0.771 1.00 91.50 110 ASN A CA 1
ATOM 840 C C . ASN A 1 110 ? -13.082 -17.802 0.502 1.00 91.50 110 ASN A C 1
ATOM 842 O O . ASN A 1 110 ? -13.990 -18.365 1.107 1.00 91.50 110 ASN A O 1
ATOM 846 N N . ARG A 1 111 ? -12.532 -16.675 0.959 1.00 92.50 111 ARG A N 1
ATOM 847 C CA . ARG A 1 111 ? -12.951 -15.990 2.186 1.00 92.50 111 ARG A CA 1
ATOM 848 C C . ARG A 1 111 ? -14.025 -14.950 1.870 1.00 92.50 111 ARG A C 1
ATOM 850 O O . ARG A 1 111 ? -14.085 -14.449 0.753 1.00 92.50 111 ARG A O 1
ATOM 857 N N . ASP A 1 112 ? -14.807 -14.565 2.880 1.00 95.38 112 ASP A N 1
ATOM 858 C CA . ASP A 1 112 ? -15.915 -13.598 2.735 1.00 95.38 112 ASP A CA 1
ATOM 859 C C . ASP A 1 112 ? -15.480 -12.253 2.141 1.00 95.38 112 ASP A C 1
ATOM 861 O O . ASP A 1 112 ? -16.252 -11.550 1.489 1.00 95.38 112 ASP A O 1
ATOM 865 N N . TYR A 1 113 ? -14.218 -11.896 2.368 1.00 96.00 113 TYR A N 1
ATOM 866 C CA . TYR A 1 113 ? -13.588 -10.740 1.769 1.00 96.00 113 TYR A CA 1
ATOM 867 C C . TYR A 1 113 ? -12.171 -11.074 1.300 1.00 96.00 113 TYR A C 1
ATOM 869 O O . TYR A 1 113 ? -11.452 -11.909 1.868 1.00 96.00 113 TYR A O 1
ATOM 877 N N . PHE A 1 114 ? -11.746 -10.346 0.275 1.00 96.81 114 PHE A N 1
ATOM 878 C CA . PHE A 1 114 ? -10.467 -10.512 -0.390 1.00 96.81 114 PHE A CA 1
ATOM 879 C C . PHE A 1 114 ? -9.760 -9.166 -0.536 1.00 96.81 114 PHE A C 1
ATOM 881 O O . PHE A 1 114 ? -10.353 -8.168 -0.942 1.00 96.81 114 PHE A O 1
ATOM 888 N N . ILE A 1 115 ? -8.465 -9.130 -0.224 1.00 97.19 115 ILE A N 1
ATOM 889 C CA . ILE A 1 115 ? -7.638 -7.931 -0.378 1.00 97.19 115 ILE A CA 1
ATOM 890 C C . ILE A 1 115 ? -6.656 -8.177 -1.514 1.00 97.19 115 ILE A C 1
ATOM 892 O O . ILE A 1 115 ? -5.737 -8.985 -1.393 1.00 97.19 115 ILE A O 1
ATOM 896 N N . ALA A 1 116 ? -6.820 -7.458 -2.622 1.00 96.31 116 ALA A N 1
ATOM 897 C CA . ALA A 1 116 ? -5.925 -7.616 -3.759 1.00 96.31 116 ALA A CA 1
ATOM 898 C C . ALA A 1 116 ? -4.586 -6.903 -3.514 1.00 96.31 116 ALA A C 1
ATOM 900 O O . ALA A 1 116 ? -4.537 -5.722 -3.144 1.00 96.31 116 ALA A O 1
ATOM 901 N N . ARG A 1 117 ? -3.475 -7.585 -3.810 1.00 96.06 117 ARG A N 1
ATOM 902 C CA . ARG A 1 117 ? -2.138 -6.980 -3.770 1.00 96.06 117 ARG A CA 1
ATOM 903 C C . ARG A 1 117 ? -1.994 -5.843 -4.795 1.00 96.06 117 ARG A C 1
ATOM 905 O O . ARG A 1 117 ? -2.748 -5.673 -5.763 1.00 96.06 117 ARG A O 1
ATOM 912 N N . THR A 1 118 ? -1.033 -4.962 -4.549 1.00 96.88 118 THR A N 1
ATOM 913 C CA . THR A 1 118 ? -0.675 -3.888 -5.487 1.00 96.88 118 THR A CA 1
ATOM 914 C C . THR A 1 118 ? 0.106 -4.425 -6.685 1.00 96.88 118 THR A C 1
ATOM 916 O O . THR A 1 118 ? 0.524 -5.575 -6.688 1.00 96.88 118 THR A O 1
ATOM 919 N N . ARG A 1 119 ? 0.328 -3.583 -7.706 1.00 95.50 119 ARG A N 1
ATOM 920 C CA . ARG A 1 119 ? 1.147 -3.946 -8.879 1.00 95.50 119 ARG A CA 1
ATOM 921 C C . ARG A 1 119 ? 2.546 -4.436 -8.483 1.00 95.50 119 ARG A C 1
ATOM 923 O O . ARG A 1 119 ? 3.101 -5.297 -9.145 1.00 95.50 119 ARG A O 1
ATOM 930 N N . ASN A 1 120 ? 3.076 -3.911 -7.380 1.00 94.94 120 ASN A N 1
ATOM 931 C CA . ASN A 1 120 ? 4.390 -4.268 -6.852 1.00 94.94 120 ASN A CA 1
ATOM 932 C C . ASN A 1 120 ? 4.315 -5.450 -5.869 1.00 94.94 120 ASN A C 1
ATOM 934 O O . ASN A 1 120 ? 5.223 -5.634 -5.067 1.00 94.94 120 ASN A O 1
ATOM 938 N N . HIS A 1 121 ? 3.210 -6.202 -5.867 1.00 95.56 121 HIS A N 1
ATOM 939 C CA . HIS A 1 121 ? 2.958 -7.358 -4.999 1.00 95.56 121 HIS A CA 1
ATOM 940 C C . HIS A 1 121 ? 2.928 -7.041 -3.491 1.00 95.56 121 HIS A C 1
ATOM 942 O O . HIS A 1 121 ? 3.085 -7.928 -2.652 1.00 95.56 121 HIS A O 1
ATOM 948 N N . MET A 1 122 ? 2.688 -5.778 -3.117 1.00 96.00 122 MET A N 1
ATOM 949 C CA . MET A 1 122 ? 2.621 -5.320 -1.718 1.00 96.00 122 MET A CA 1
ATOM 950 C C . MET A 1 122 ? 1.185 -5.194 -1.212 1.00 96.00 122 MET A C 1
ATOM 952 O O . MET A 1 122 ? 0.275 -4.927 -2.004 1.00 96.00 122 MET A O 1
ATOM 956 N N . LEU A 1 123 ? 1.000 -5.307 0.106 1.00 97.38 123 LEU A N 1
ATOM 957 C CA . LEU A 1 123 ? -0.281 -5.045 0.763 1.00 97.38 123 LEU A CA 1
ATOM 958 C C . LEU A 1 123 ? -0.717 -3.577 0.592 1.00 97.38 123 LEU A C 1
ATOM 960 O O . LEU A 1 123 ? 0.092 -2.668 0.810 1.00 97.38 123 LEU A O 1
ATOM 964 N N . PRO A 1 124 ? -1.990 -3.320 0.244 1.00 97.88 124 PRO A N 1
ATOM 965 C CA . PRO A 1 124 ? -2.514 -1.983 -0.032 1.00 97.88 124 PRO A CA 1
ATOM 966 C C . PRO A 1 124 ? -2.875 -1.198 1.248 1.00 97.88 124 PRO A C 1
ATOM 968 O O . PRO A 1 124 ? -3.967 -0.638 1.352 1.00 97.88 124 PRO A O 1
ATOM 971 N N . VAL A 1 125 ? -1.957 -1.148 2.221 1.00 98.25 125 VAL A N 1
ATOM 972 C CA . VAL A 1 125 ? -2.125 -0.451 3.509 1.00 98.25 125 VAL A CA 1
ATOM 973 C C . VAL A 1 125 ? -1.156 0.725 3.587 1.00 98.25 125 VAL A C 1
ATOM 975 O O . VAL A 1 125 ? 0.065 0.538 3.614 1.00 98.25 125 VAL A O 1
ATOM 978 N N . TYR A 1 126 ? -1.696 1.940 3.647 1.00 97.69 126 TYR A N 1
ATOM 979 C CA . TYR A 1 126 ? -0.915 3.174 3.576 1.00 97.69 126 TYR A CA 1
ATOM 980 C C . TYR A 1 126 ? -1.359 4.189 4.619 1.00 97.69 126 TYR A C 1
ATOM 982 O O . TYR A 1 126 ? -2.539 4.289 4.935 1.00 97.69 126 TYR A O 1
ATOM 990 N N . MET A 1 127 ? -0.424 4.993 5.113 1.00 97.44 127 MET A N 1
ATOM 991 C CA . MET A 1 127 ? -0.762 6.190 5.875 1.00 97.44 127 MET A CA 1
ATOM 992 C C . MET A 1 127 ? -0.965 7.352 4.907 1.00 97.44 127 MET A C 1
ATOM 994 O O . MET A 1 127 ? -0.233 7.509 3.933 1.00 97.44 127 MET A O 1
ATOM 998 N N . THR A 1 128 ? -1.960 8.179 5.177 1.00 96.81 128 THR A N 1
ATOM 999 C CA . THR A 1 128 ? -2.175 9.458 4.515 1.00 96.81 128 THR A CA 1
ATOM 1000 C C . THR A 1 128 ? -2.287 10.530 5.581 1.00 96.81 128 THR A C 1
ATOM 1002 O O . THR A 1 128 ? -2.992 10.363 6.578 1.00 96.81 128 THR A O 1
ATOM 1005 N N . GLU A 1 129 ? -1.617 11.646 5.351 1.00 96.31 129 GLU A N 1
ATOM 1006 C CA . GLU A 1 129 ? -1.720 12.825 6.195 1.00 96.31 129 GLU A CA 1
ATOM 1007 C C . GLU A 1 129 ? -2.796 13.7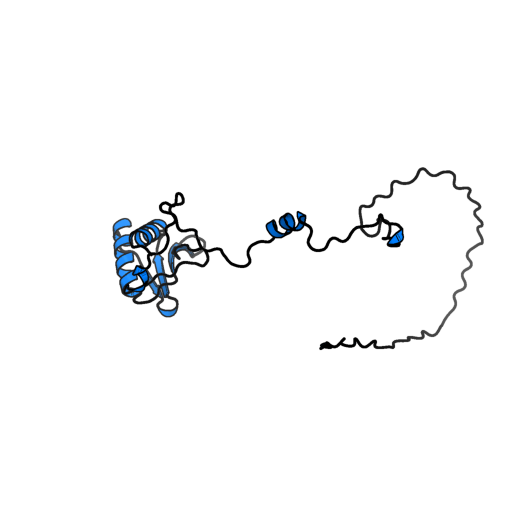58 5.632 1.00 96.31 129 GLU A C 1
ATOM 1009 O O . GLU A 1 129 ? -2.845 14.041 4.435 1.00 96.31 129 GLU A O 1
ATOM 1014 N N . LYS A 1 130 ? -3.707 14.203 6.492 1.00 94.44 130 LYS A N 1
ATOM 1015 C CA . LYS A 1 130 ? -4.767 15.171 6.196 1.00 94.44 130 LYS A CA 1
ATOM 1016 C C . LYS A 1 130 ? -4.533 16.426 7.040 1.00 94.44 130 LYS A C 1
ATOM 1018 O O . LYS A 1 130 ? -3.848 16.373 8.061 1.00 94.44 130 LYS A O 1
ATOM 1023 N N . PHE A 1 131 ? -5.124 17.546 6.621 1.00 94.50 131 PHE A N 1
ATOM 1024 C CA . PHE A 1 131 ? -5.029 18.835 7.322 1.00 94.50 131 PHE A CA 1
ATOM 1025 C C . PHE A 1 131 ? -3.577 19.272 7.579 1.00 94.50 131 PHE A C 1
ATOM 1027 O O . PHE A 1 131 ? -3.186 19.490 8.717 1.00 94.50 131 PHE A O 1
ATOM 1034 N N . ARG A 1 132 ? -2.763 19.359 6.514 1.00 93.69 132 ARG A N 1
ATOM 1035 C CA . ARG A 1 132 ? -1.358 19.816 6.586 1.00 93.69 132 ARG A CA 1
ATOM 1036 C C . ARG A 1 132 ? -0.503 19.042 7.610 1.00 93.69 132 ARG A C 1
ATOM 1038 O O . ARG A 1 132 ? 0.305 19.633 8.314 1.00 93.69 132 ARG A O 1
ATOM 1045 N N . GLY A 1 133 ? -0.703 17.727 7.714 1.00 92.56 133 GLY A N 1
ATOM 1046 C CA . GLY A 1 133 ? 0.077 16.868 8.616 1.00 92.56 133 GLY A CA 1
ATOM 1047 C C . GLY A 1 133 ? -0.527 16.676 10.008 1.00 92.56 133 GLY A C 1
ATOM 1048 O O . GLY A 1 133 ? -0.140 15.742 10.709 1.00 92.56 133 GLY A O 1
ATOM 1049 N N . SER A 1 134 ? -1.517 17.481 10.411 1.00 94.56 134 SER A N 1
ATOM 1050 C CA . SER A 1 134 ? -2.097 17.392 11.758 1.00 94.56 134 SER A CA 1
ATOM 1051 C C . SER A 1 134 ? -2.859 16.087 11.999 1.00 94.56 134 SER A C 1
ATOM 1053 O O . SER A 1 134 ? -2.860 15.570 13.114 1.00 94.56 134 SER A O 1
ATOM 1055 N N . LYS A 1 135 ? -3.507 15.525 10.968 1.00 95.06 135 LYS A N 1
ATOM 1056 C CA . LYS A 1 135 ? -4.275 14.279 11.091 1.00 95.06 135 LYS A CA 1
ATOM 1057 C C . LYS A 1 135 ? -3.628 13.159 10.292 1.00 95.06 135 LYS A C 1
ATOM 1059 O O . LYS A 1 135 ? -3.610 13.197 9.066 1.00 95.06 135 LYS A O 1
ATOM 1064 N N . LYS A 1 136 ? -3.203 12.103 10.980 1.00 96.75 136 LYS A N 1
ATOM 1065 C CA . LYS A 1 136 ? -2.757 10.854 10.350 1.00 96.75 136 LYS A CA 1
ATOM 1066 C C . LYS A 1 136 ? -3.941 9.908 10.188 1.00 96.75 136 LYS A C 1
ATOM 1068 O O . LYS A 1 136 ? -4.734 9.737 11.113 1.00 96.75 136 LYS A O 1
ATOM 1073 N N . VAL A 1 137 ? -4.089 9.324 9.007 1.00 97.56 137 VAL A N 1
ATOM 1074 C CA . VAL A 1 137 ? -5.159 8.376 8.680 1.00 97.56 137 VAL A CA 1
ATOM 1075 C C . VAL A 1 137 ? -4.540 7.166 8.006 1.00 97.56 137 VAL A C 1
ATOM 1077 O O . VAL A 1 137 ? -3.809 7.310 7.031 1.00 97.56 137 VAL A O 1
ATOM 1080 N N . THR A 1 138 ? -4.845 5.972 8.491 1.00 98.38 138 THR A N 1
ATOM 1081 C CA . THR A 1 138 ? -4.429 4.726 7.845 1.00 98.38 138 THR A CA 1
ATOM 1082 C C . THR A 1 138 ? -5.524 4.271 6.894 1.00 98.38 138 THR A C 1
ATOM 1084 O O . THR A 1 138 ? -6.680 4.180 7.287 1.00 98.38 138 THR A O 1
ATOM 1087 N N . LYS A 1 139 ? -5.174 4.013 5.637 1.00 98.12 139 LYS A N 1
ATOM 1088 C CA . LYS A 1 139 ? -6.090 3.577 4.587 1.00 98.12 139 LYS A CA 1
ATOM 1089 C C . LYS A 1 139 ? -5.752 2.164 4.142 1.00 98.12 139 LYS A C 1
ATOM 1091 O O . LYS A 1 139 ? -4.616 1.901 3.746 1.00 98.12 139 LYS A O 1
ATOM 1096 N N . VAL A 1 140 ? -6.755 1.298 4.138 1.00 98.31 140 VAL A N 1
ATOM 1097 C CA . VAL A 1 140 ? -6.729 -0.020 3.499 1.00 98.31 140 VAL A CA 1
ATOM 1098 C C . VAL A 1 140 ? -7.518 0.090 2.200 1.00 98.31 140 VAL A C 1
ATOM 1100 O O . VAL A 1 140 ? -8.609 0.658 2.191 1.00 98.31 140 VAL A O 1
ATOM 1103 N N . ARG A 1 141 ? -6.952 -0.375 1.085 1.00 97.75 141 ARG A N 1
ATOM 1104 C CA . ARG A 1 141 ? -7.552 -0.257 -0.256 1.00 97.75 141 ARG A CA 1
ATOM 1105 C C . ARG A 1 141 ? -7.677 -1.624 -0.924 1.00 97.75 141 ARG A C 1
ATOM 1107 O O . ARG A 1 141 ? -7.088 -2.589 -0.455 1.00 97.75 141 ARG A O 1
ATOM 1114 N N . LYS A 1 142 ? -8.346 -1.661 -2.082 1.00 97.25 142 LYS A N 1
ATOM 1115 C CA . LYS A 1 142 ? -8.485 -2.856 -2.935 1.00 97.25 142 LYS A CA 1
ATOM 1116 C C . LYS A 1 142 ? -9.164 -4.031 -2.220 1.00 97.25 142 LYS A C 1
ATOM 1118 O O . LYS A 1 142 ? -8.792 -5.185 -2.432 1.00 97.25 142 LYS A O 1
ATOM 1123 N N . ILE A 1 143 ? -10.137 -3.716 -1.375 1.00 97.69 143 ILE A N 1
ATOM 1124 C CA . ILE A 1 143 ? -10.959 -4.710 -0.694 1.00 97.69 143 ILE A CA 1
ATOM 1125 C C . ILE A 1 143 ? -12.083 -5.124 -1.649 1.00 97.69 143 ILE A C 1
ATOM 1127 O O . ILE A 1 143 ? -12.632 -4.283 -2.359 1.00 97.69 143 ILE A O 1
ATOM 1131 N N . GLN A 1 144 ? -12.378 -6.415 -1.683 1.00 95.88 144 GLN A N 1
ATOM 1132 C CA . GLN A 1 144 ? -13.457 -7.058 -2.428 1.00 95.88 144 GLN A CA 1
ATOM 1133 C C . GLN A 1 144 ? -14.258 -7.933 -1.4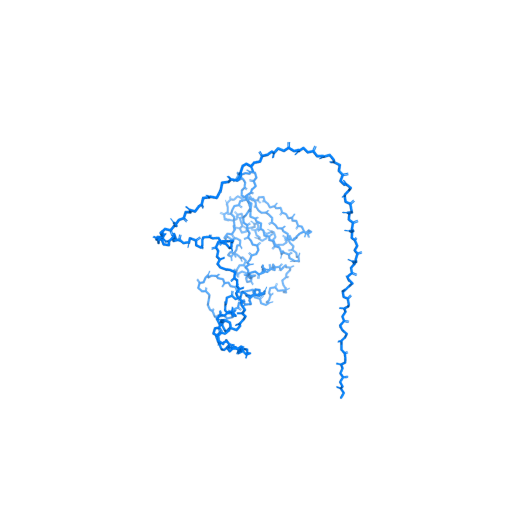54 1.00 95.88 144 GLN A C 1
ATOM 1135 O O . GLN A 1 144 ? -13.688 -8.416 -0.476 1.00 95.88 144 GLN A O 1
ATOM 1140 N N . GLY A 1 145 ? -15.540 -8.170 -1.728 1.00 95.81 145 GLY A N 1
ATOM 1141 C CA . GLY A 1 145 ? -16.418 -8.953 -0.847 1.00 95.81 145 GLY A CA 1
ATOM 1142 C C . GLY A 1 145 ? -16.970 -8.137 0.326 1.00 95.81 145 GLY A C 1
ATOM 1143 O O . GLY A 1 145 ? -17.214 -6.939 0.180 1.00 95.81 145 GLY A O 1
ATOM 1144 N N . ASP A 1 146 ? -17.179 -8.780 1.476 1.00 96.50 146 ASP A N 1
ATOM 1145 C CA . ASP A 1 146 ? -17.780 -8.154 2.659 1.00 96.50 146 ASP A CA 1
ATOM 1146 C C . ASP A 1 146 ? -16.797 -7.220 3.393 1.00 96.50 146 ASP A C 1
ATOM 1148 O O . ASP A 1 146 ? -15.959 -7.626 4.204 1.00 96.50 146 ASP A O 1
ATOM 1152 N N . ILE A 1 147 ? -16.908 -5.925 3.094 1.00 97.62 147 ILE A N 1
ATOM 1153 C CA . ILE A 1 147 ? -16.047 -4.880 3.657 1.00 97.62 147 ILE A CA 1
ATOM 1154 C C . ILE A 1 147 ? -16.373 -4.616 5.133 1.00 97.62 147 ILE A C 1
ATOM 1156 O O . ILE A 1 147 ? -15.474 -4.249 5.893 1.00 97.62 147 ILE A O 1
ATOM 1160 N N . TRP A 1 148 ? -17.626 -4.803 5.552 1.00 97.62 148 TRP A N 1
ATOM 1161 C CA . TRP A 1 148 ? -18.063 -4.534 6.922 1.00 97.62 148 TRP A CA 1
ATOM 1162 C C . TRP A 1 148 ? -17.462 -5.539 7.895 1.00 97.62 148 TRP A C 1
ATOM 1164 O O . TRP A 1 148 ? -16.936 -5.144 8.935 1.00 97.62 148 TRP A O 1
ATOM 1174 N N . LYS A 1 149 ? -17.418 -6.817 7.504 1.00 97.50 149 LYS A N 1
ATOM 1175 C CA . LYS A 1 149 ? -16.742 -7.857 8.285 1.00 97.50 149 LYS A CA 1
ATOM 1176 C C . LYS A 1 149 ? -15.252 -7.567 8.470 1.00 97.50 149 LYS A C 1
ATOM 1178 O O . LYS A 1 149 ? -14.733 -7.668 9.579 1.00 97.50 149 LYS A O 1
ATOM 1183 N N . LEU A 1 150 ? -14.560 -7.152 7.405 1.00 97.62 150 LEU A N 1
ATOM 1184 C CA . LEU A 1 150 ? -13.154 -6.751 7.506 1.00 97.62 150 LEU A CA 1
ATOM 1185 C C . LEU A 1 150 ? -12.973 -5.514 8.400 1.00 97.62 150 LEU A C 1
ATOM 1187 O O . LEU A 1 150 ? -11.991 -5.431 9.139 1.00 97.62 150 LEU A O 1
ATOM 1191 N N . GLU A 1 151 ? -13.876 -4.536 8.318 1.00 97.94 151 GLU A N 1
ATOM 1192 C CA . GLU A 1 151 ? -13.824 -3.346 9.168 1.00 97.94 151 GLU A CA 1
ATOM 1193 C C . GLU A 1 151 ? -13.932 -3.709 10.643 1.00 97.94 151 GLU A C 1
ATOM 1195 O O . GLU A 1 151 ? -13.104 -3.237 11.421 1.00 97.94 151 GLU A O 1
ATOM 1200 N N . GLU A 1 152 ? -14.878 -4.571 11.009 1.00 97.69 152 GLU A N 1
ATOM 1201 C CA . GLU A 1 152 ? -15.095 -4.975 12.395 1.00 97.69 152 GLU A CA 1
ATOM 1202 C C . GLU A 1 152 ? -13.869 -5.698 12.964 1.00 97.69 152 GLU A C 1
ATOM 1204 O O . GLU A 1 152 ? -13.384 -5.352 14.048 1.00 97.69 152 GLU A O 1
ATOM 1209 N N . GLU A 1 153 ? -13.308 -6.640 12.201 1.00 97.25 153 GLU A N 1
ATOM 1210 C CA . GLU A 1 153 ? -12.090 -7.357 12.580 1.00 97.25 153 GLU A CA 1
ATOM 1211 C C . GLU A 1 153 ? -10.909 -6.396 12.780 1.00 97.25 153 GLU A C 1
ATOM 1213 O O . GLU A 1 153 ? -10.246 -6.414 13.822 1.00 97.25 153 GLU A O 1
ATOM 1218 N N . LEU A 1 154 ? -10.650 -5.515 11.807 1.00 97.81 154 LEU A N 1
ATOM 1219 C CA . LEU A 1 154 ? -9.551 -4.552 11.892 1.00 97.81 154 LEU A CA 1
ATOM 1220 C C . LEU A 1 154 ? -9.764 -3.539 13.018 1.00 97.81 154 LEU A C 1
ATOM 1222 O O . LEU A 1 154 ? -8.806 -3.198 13.715 1.00 97.81 154 LEU A O 1
ATOM 1226 N N . ARG A 1 155 ? -10.999 -3.072 13.223 1.00 98.00 155 ARG A N 1
ATOM 1227 C CA . ARG A 1 155 ? -11.355 -2.160 14.311 1.00 98.00 155 ARG A CA 1
ATOM 1228 C C . ARG A 1 155 ? -11.048 -2.802 15.654 1.00 98.00 155 ARG A C 1
ATOM 1230 O O . ARG A 1 155 ? -10.387 -2.161 16.463 1.00 98.00 155 ARG A O 1
ATOM 1237 N N . HIS A 1 156 ? -11.404 -4.068 15.864 1.00 97.75 156 HIS A N 1
ATOM 1238 C CA . HIS A 1 156 ? -11.091 -4.778 17.105 1.00 97.75 156 HIS A CA 1
ATOM 1239 C C . HIS A 1 156 ? -9.575 -4.865 17.371 1.00 97.75 156 HIS A C 1
ATOM 1241 O O . HIS A 1 156 ? -9.120 -4.586 18.482 1.00 97.75 156 HIS A O 1
ATOM 1247 N N . VAL A 1 157 ? -8.764 -5.185 16.354 1.00 97.44 157 VAL A N 1
ATOM 1248 C CA . VAL A 1 157 ? -7.292 -5.244 16.493 1.00 97.44 157 VAL A CA 1
ATOM 1249 C C . VAL A 1 157 ? -6.708 -3.860 16.800 1.00 97.44 157 VAL A C 1
ATOM 1251 O O . VAL A 1 157 ? -5.843 -3.720 17.669 1.00 97.44 157 VAL A O 1
ATOM 1254 N N . VAL A 1 158 ? -7.190 -2.823 16.111 1.00 97.62 158 VAL A N 1
ATOM 1255 C CA . VAL A 1 158 ? -6.727 -1.441 16.285 1.00 97.62 158 VAL A CA 1
ATOM 1256 C C . VAL A 1 158 ? -7.134 -0.883 17.652 1.00 97.62 158 VAL A C 1
ATOM 1258 O O . VAL A 1 158 ? -6.301 -0.280 18.326 1.00 97.62 158 VAL A O 1
ATOM 1261 N N . GLU A 1 159 ? -8.373 -1.100 18.094 1.00 97.25 159 GLU A N 1
ATOM 1262 C CA . GLU A 1 159 ? -8.871 -0.650 19.400 1.00 97.25 159 GLU A CA 1
ATOM 1263 C C . GLU A 1 159 ? -8.137 -1.343 20.550 1.00 97.25 159 GLU A C 1
ATOM 1265 O O . GLU A 1 159 ? -7.742 -0.674 21.507 1.00 97.25 159 GLU A O 1
ATOM 1270 N N . LYS A 1 160 ? -7.856 -2.648 20.423 1.00 97.19 160 LYS A N 1
ATOM 1271 C CA . LYS A 1 160 ? -7.059 -3.401 21.401 1.00 97.19 160 LYS A CA 1
ATOM 1272 C C . LYS A 1 160 ? -5.657 -2.816 21.570 1.00 97.19 160 LYS A C 1
ATOM 1274 O O . LYS A 1 160 ? -5.175 -2.709 22.693 1.00 97.19 160 LYS A O 1
ATOM 1279 N N . ALA A 1 161 ? -5.008 -2.419 20.477 1.00 96.06 161 ALA A N 1
ATOM 1280 C CA . ALA A 1 161 ? -3.679 -1.812 20.536 1.00 96.06 161 ALA A CA 1
ATOM 1281 C C . ALA A 1 161 ? -3.699 -0.337 20.963 1.00 96.06 161 ALA A C 1
ATOM 1283 O O . ALA A 1 161 ? -2.749 0.139 21.578 1.00 96.06 161 ALA A O 1
ATOM 1284 N N . ALA A 1 162 ? -4.762 0.399 20.632 1.00 94.81 162 ALA A N 1
ATOM 1285 C CA . ALA A 1 162 ? -4.898 1.809 20.981 1.00 94.81 162 ALA A CA 1
ATOM 1286 C C . ALA A 1 162 ? -5.403 2.037 22.417 1.00 94.81 162 ALA A C 1
ATOM 1288 O O . ALA A 1 162 ? -5.243 3.143 22.933 1.00 94.81 162 ALA A O 1
ATOM 1289 N N . GLY A 1 163 ? -6.053 1.043 23.034 1.00 95.88 163 GLY A N 1
ATOM 1290 C CA . GLY A 1 163 ? -6.689 1.156 24.353 1.00 95.88 163 GLY A CA 1
ATOM 1291 C C . GLY A 1 163 ? -7.901 2.096 24.378 1.00 95.88 163 GLY A C 1
ATOM 1292 O O . GLY A 1 163 ? -8.351 2.508 25.443 1.00 95.88 163 GLY A O 1
ATOM 1293 N N . LYS A 1 164 ? -8.412 2.484 23.207 1.00 95.25 164 LYS A N 1
ATOM 1294 C CA . LYS A 1 164 ? -9.538 3.407 23.041 1.00 95.25 164 LYS A CA 1
ATOM 1295 C C . LYS A 1 164 ? -10.299 3.089 21.766 1.00 95.25 164 LYS A C 1
ATOM 1297 O O . LYS A 1 164 ? -9.730 2.528 20.831 1.00 95.25 164 LYS A O 1
ATOM 1302 N N . LYS A 1 165 ? -11.555 3.531 21.710 1.00 95.75 165 LYS A N 1
ATOM 1303 C CA . LYS A 1 165 ? -12.366 3.436 20.495 1.00 95.75 165 LYS A CA 1
ATOM 1304 C C . LYS A 1 165 ? -11.750 4.274 19.379 1.00 95.75 165 LYS A C 1
ATOM 1306 O O . LYS A 1 165 ? -11.371 5.429 19.602 1.00 95.75 165 LYS A O 1
ATOM 1311 N N . VAL A 1 166 ? -11.647 3.696 18.186 1.00 96.50 166 VAL A N 1
ATOM 1312 C CA . VAL A 1 166 ? -11.036 4.346 17.022 1.00 96.50 166 VAL A CA 1
ATOM 1313 C C . VAL A 1 166 ? -12.097 4.603 15.966 1.00 96.50 166 VAL A C 1
ATOM 1315 O O . VAL A 1 166 ? -12.869 3.723 15.610 1.00 96.50 166 VAL A O 1
ATOM 1318 N N . LEU A 1 167 ? -12.113 5.829 15.439 1.00 96.62 167 LEU A N 1
ATOM 1319 C CA . LEU A 1 167 ? -13.017 6.196 14.357 1.00 96.62 167 LEU A CA 1
ATOM 1320 C C . LEU A 1 167 ? -12.572 5.538 13.047 1.00 96.62 167 LEU A C 1
ATOM 1322 O O . LEU A 1 167 ? -11.492 5.859 12.524 1.00 96.62 167 LEU A O 1
ATOM 1326 N N . SER A 1 168 ? -13.440 4.690 12.510 1.00 97.38 168 SER A N 1
ATOM 1327 C CA . SER A 1 168 ? -13.344 4.077 11.193 1.00 97.38 168 SER A CA 1
ATOM 1328 C C . SER A 1 168 ? -14.317 4.730 10.207 1.00 97.38 168 SER A C 1
ATOM 1330 O O . SER A 1 168 ? -15.344 5.303 10.574 1.00 97.38 168 SER A O 1
ATOM 1332 N N . ARG A 1 169 ? -13.967 4.692 8.924 1.00 97.56 169 ARG A N 1
ATOM 1333 C CA . ARG A 1 169 ? -14.833 5.097 7.818 1.00 97.56 169 ARG A CA 1
ATOM 1334 C C . ARG A 1 169 ? -14.739 4.053 6.721 1.00 97.56 169 ARG A C 1
ATOM 1336 O O . ARG A 1 169 ? -13.655 3.837 6.178 1.00 97.56 169 ARG A O 1
ATOM 1343 N N . VAL A 1 170 ? -15.879 3.489 6.349 1.00 98.31 170 VAL A N 1
ATOM 1344 C CA . VAL A 1 170 ? -15.999 2.548 5.235 1.00 98.31 170 VAL A CA 1
ATOM 1345 C C . VAL A 1 170 ? -16.436 3.292 3.977 1.00 98.31 170 VAL A C 1
ATOM 1347 O O . VAL A 1 170 ? -17.273 4.193 4.021 1.00 98.31 170 VAL A O 1
ATOM 1350 N N . ASN A 1 171 ? -15.832 2.945 2.846 1.00 97.94 171 ASN A N 1
ATOM 1351 C CA . ASN A 1 171 ? -16.267 3.359 1.522 1.00 97.94 171 ASN A CA 1
ATOM 1352 C C . ASN A 1 171 ? -16.390 2.116 0.640 1.00 97.94 171 ASN A C 1
ATOM 1354 O O . ASN A 1 171 ? -15.395 1.639 0.088 1.00 97.94 171 ASN A O 1
ATOM 1358 N N . GLU A 1 172 ? -17.623 1.633 0.514 1.00 95.50 172 GLU A N 1
ATOM 1359 C CA . GLU A 1 172 ? -17.959 0.414 -0.219 1.00 95.50 172 GLU A CA 1
ATOM 1360 C C . GLU A 1 172 ? -17.648 0.531 -1.708 1.00 95.50 172 GLU A C 1
ATOM 1362 O O . GLU A 1 172 ? -16.916 -0.291 -2.251 1.00 95.50 172 GLU A O 1
ATOM 1367 N N . MET A 1 173 ? -18.112 1.612 -2.344 1.00 95.69 173 MET A N 1
ATOM 1368 C CA . MET A 1 173 ? -17.964 1.820 -3.788 1.00 95.69 173 MET A CA 1
ATOM 1369 C C . MET A 1 173 ? -16.501 1.751 -4.241 1.00 95.69 173 MET A C 1
ATOM 1371 O O . MET A 1 173 ? -16.184 1.228 -5.304 1.00 95.69 173 MET A O 1
ATOM 1375 N N . SER A 1 174 ? -15.584 2.290 -3.434 1.00 95.31 174 SER A N 1
ATOM 1376 C CA . SER A 1 174 ? -14.153 2.269 -3.752 1.00 95.31 174 SER A CA 1
ATOM 1377 C C . SER A 1 174 ? -13.379 1.089 -3.151 1.00 95.31 174 SER A C 1
ATOM 1379 O O . SER A 1 174 ? -12.178 0.970 -3.422 1.00 95.31 174 SER A O 1
ATOM 1381 N N . GLY A 1 175 ? -14.017 0.260 -2.317 1.00 97.00 175 GLY A N 1
ATOM 1382 C CA . GLY A 1 175 ? -13.372 -0.823 -1.572 1.00 97.00 175 GLY A CA 1
ATOM 1383 C C . GLY A 1 175 ? -12.266 -0.322 -0.640 1.00 97.00 175 GLY A C 1
ATOM 1384 O O . GLY A 1 175 ? -11.116 -0.771 -0.743 1.00 97.00 175 GLY A O 1
ATOM 1385 N N . GLN A 1 176 ? -12.571 0.673 0.204 1.00 97.69 176 GLN A N 1
ATOM 1386 C CA . GLN A 1 176 ? -11.598 1.315 1.098 1.00 97.69 176 GLN A CA 1
ATOM 1387 C C . GLN A 1 176 ? -12.104 1.444 2.534 1.00 97.69 176 GLN A C 1
ATOM 1389 O O . GLN A 1 176 ? -13.259 1.791 2.767 1.00 97.69 176 GLN A O 1
ATOM 1394 N N . ILE A 1 177 ? -11.194 1.262 3.490 1.00 98.31 177 ILE A N 1
ATOM 1395 C CA . ILE A 1 177 ? -11.425 1.526 4.913 1.00 98.31 177 ILE A CA 1
ATOM 1396 C C . ILE A 1 177 ? -10.389 2.548 5.383 1.00 98.31 177 ILE A C 1
ATOM 1398 O O . ILE A 1 177 ? -9.192 2.398 5.126 1.00 98.31 177 ILE A O 1
ATOM 1402 N N . GLU A 1 178 ? -10.836 3.601 6.062 1.00 98.00 178 GLU A N 1
ATOM 1403 C CA . GLU A 1 178 ? -9.977 4.609 6.683 1.00 98.00 178 GLU A CA 1
ATOM 1404 C C . GLU A 1 178 ? -10.078 4.532 8.214 1.00 98.00 178 GLU A C 1
ATOM 1406 O O . GLU A 1 178 ? -11.163 4.671 8.767 1.00 98.00 178 GLU A O 1
ATOM 1411 N N . PHE A 1 179 ? -8.946 4.405 8.903 1.00 98.06 179 PHE A N 1
ATOM 1412 C CA . PHE A 1 179 ? -8.835 4.497 10.361 1.00 98.06 179 PHE A CA 1
ATOM 1413 C C . PHE A 1 179 ? -8.146 5.798 10.763 1.00 98.06 179 PHE A C 1
ATOM 1415 O O . PHE A 1 179 ? -7.118 6.176 10.193 1.00 98.06 179 PHE A O 1
ATOM 1422 N N . THR A 1 180 ? -8.675 6.491 11.770 1.00 96.31 180 THR A N 1
ATOM 1423 C CA . THR A 1 180 ? -8.023 7.690 12.316 1.00 96.31 180 THR A CA 1
ATOM 1424 C C . THR A 1 180 ? -6.842 7.292 13.200 1.00 96.31 180 THR A C 1
ATOM 1426 O O . THR A 1 180 ? -7.044 6.729 14.267 1.00 96.31 180 THR A O 1
ATOM 1429 N N . GLY A 1 181 ? -5.618 7.619 12.782 1.00 96.12 181 GLY A N 1
ATOM 1430 C CA . GLY A 1 181 ? -4.370 7.266 13.464 1.00 96.12 181 GLY A CA 1
ATOM 1431 C C . GLY A 1 181 ? -3.354 6.584 12.543 1.00 96.12 181 GLY A C 1
ATOM 1432 O O . GLY A 1 181 ? -3.627 6.307 11.371 1.00 96.12 181 GLY A O 1
ATOM 1433 N N . ALA A 1 182 ? -2.157 6.336 13.076 1.00 96.19 182 ALA A N 1
ATOM 1434 C CA . ALA A 1 182 ? -1.066 5.656 12.380 1.00 96.19 182 ALA A CA 1
ATOM 1435 C C . ALA A 1 182 ? -0.985 4.190 12.838 1.00 96.19 182 ALA A C 1
ATOM 1437 O O . ALA A 1 182 ? -0.336 3.878 13.829 1.00 96.19 182 ALA A O 1
ATOM 1438 N N . TYR A 1 183 ? -1.645 3.295 12.101 1.00 97.06 183 TYR A N 1
ATOM 1439 C CA . TYR A 1 183 ? -1.762 1.865 12.418 1.00 97.06 183 TYR A CA 1
ATOM 1440 C C . TYR A 1 183 ? -1.296 0.970 11.262 1.00 97.06 183 TYR A C 1
ATOM 1442 O O . TYR A 1 183 ? -1.686 -0.189 11.160 1.00 97.06 183 TYR A O 1
ATOM 1450 N N . VAL A 1 184 ? -0.456 1.506 10.369 1.00 97.62 184 VAL A N 1
ATOM 1451 C CA . VAL A 1 184 ? -0.023 0.815 9.143 1.00 97.62 184 VAL A CA 1
ATOM 1452 C C . VAL A 1 184 ? 0.636 -0.525 9.446 1.00 97.62 184 VAL A C 1
ATOM 1454 O O . VAL A 1 184 ? 0.250 -1.525 8.855 1.00 97.62 184 VAL A O 1
ATOM 1457 N N . ASN A 1 185 ? 1.617 -0.552 10.350 1.00 97.19 185 ASN A N 1
ATOM 1458 C CA . ASN A 1 185 ? 2.390 -1.766 10.625 1.00 97.19 185 ASN A CA 1
ATOM 1459 C C . ASN A 1 185 ? 1.531 -2.830 11.307 1.00 97.19 185 ASN A C 1
ATOM 1461 O O . ASN A 1 185 ? 1.575 -3.987 10.921 1.00 97.19 185 ASN A O 1
ATOM 1465 N N . LEU A 1 186 ? 0.691 -2.418 12.255 1.00 97.75 186 LEU A N 1
ATOM 1466 C CA . LEU A 1 186 ? -0.224 -3.313 12.954 1.00 97.75 186 LEU A CA 1
ATOM 1467 C C . LEU A 1 186 ? -1.209 -3.982 11.990 1.00 97.75 186 LEU A C 1
ATOM 1469 O O . LEU A 1 186 ? -1.340 -5.202 12.000 1.00 97.75 186 LEU A O 1
ATOM 1473 N N . ILE A 1 187 ? -1.846 -3.200 11.114 1.00 98.12 187 ILE A N 1
ATOM 1474 C CA . ILE A 1 187 ? -2.778 -3.742 10.120 1.00 98.12 187 ILE A CA 1
ATOM 1475 C C . ILE A 1 187 ? -2.030 -4.615 9.106 1.00 98.12 187 ILE A C 1
ATOM 1477 O O . ILE A 1 187 ? -2.525 -5.672 8.734 1.00 98.12 187 ILE A O 1
ATOM 1481 N N . LYS A 1 188 ? -0.830 -4.213 8.663 1.00 97.56 188 LYS A N 1
ATOM 1482 C CA . LYS A 1 188 ? -0.018 -5.026 7.745 1.00 97.56 188 LYS A CA 1
ATOM 1483 C C . LYS A 1 188 ? 0.337 -6.379 8.343 1.00 97.56 188 LYS A C 1
ATOM 1485 O O . LYS A 1 188 ? 0.130 -7.373 7.664 1.00 97.56 188 LYS A O 1
ATOM 1490 N N . ASN A 1 189 ? 0.827 -6.404 9.578 1.00 97.06 189 ASN A N 1
ATOM 1491 C CA . ASN A 1 189 ? 1.205 -7.639 10.254 1.00 97.06 189 ASN A CA 1
ATOM 1492 C C . ASN A 1 189 ? -0.016 -8.549 10.408 1.00 97.06 189 ASN A C 1
ATOM 1494 O O . ASN A 1 189 ? 0.027 -9.687 9.974 1.00 97.06 189 ASN A O 1
ATOM 1498 N N . TYR A 1 190 ? -1.148 -8.007 10.868 1.00 97.38 190 TYR A N 1
ATOM 1499 C CA . TYR A 1 190 ? -2.390 -8.773 10.980 1.00 97.38 190 TYR A CA 1
ATOM 1500 C C . TYR A 1 190 ? -2.844 -9.387 9.643 1.00 97.38 190 TYR A C 1
ATOM 1502 O O . TYR A 1 190 ? -3.247 -10.547 9.581 1.00 97.38 190 TYR A O 1
ATOM 1510 N N . LEU A 1 191 ? -2.768 -8.623 8.549 1.00 96.88 191 LEU A N 1
ATOM 1511 C CA . LEU A 1 191 ? -3.130 -9.126 7.223 1.00 96.88 191 LEU A CA 1
ATOM 1512 C C . LEU A 1 191 ? -2.131 -10.162 6.688 1.00 96.88 191 LEU A C 1
ATOM 1514 O O . LEU A 1 191 ? -2.560 -11.109 6.031 1.00 96.88 191 LEU A O 1
ATOM 1518 N N . GLN A 1 192 ? -0.836 -9.999 6.979 1.00 95.25 192 GLN A N 1
ATOM 1519 C CA . GLN A 1 192 ? 0.203 -10.982 6.653 1.00 95.25 192 GLN A CA 1
ATOM 1520 C C . GLN A 1 192 ? -0.012 -12.285 7.422 1.00 95.25 192 GLN A C 1
ATOM 1522 O O . GLN A 1 192 ? -0.029 -13.343 6.803 1.00 95.25 192 GLN A O 1
ATOM 1527 N N . ASP A 1 193 ? -0.284 -12.206 8.726 1.00 95.06 193 ASP A N 1
ATOM 1528 C CA . ASP A 1 193 ? -0.573 -13.364 9.579 1.00 95.06 193 ASP A CA 1
ATOM 1529 C C . ASP A 1 193 ? -1.808 -14.125 9.081 1.00 95.06 193 ASP A C 1
ATOM 1531 O O . ASP A 1 193 ? -1.848 -15.354 9.087 1.00 95.06 193 ASP A O 1
ATOM 1535 N N . LYS A 1 194 ? -2.813 -13.395 8.581 1.00 94.62 194 LYS A N 1
ATOM 1536 C CA . LYS A 1 194 ? -4.003 -13.984 7.958 1.00 94.62 194 LYS A CA 1
ATOM 1537 C C . LYS A 1 194 ? -3.715 -14.540 6.551 1.00 94.62 194 LYS A C 1
ATOM 1539 O O . LYS A 1 194 ? -4.542 -15.277 6.024 1.00 94.62 194 LYS A O 1
ATOM 1544 N N . GLY A 1 195 ? -2.579 -14.235 5.924 1.00 93.94 195 GLY A N 1
ATOM 1545 C CA . GLY A 1 195 ? -2.162 -14.779 4.624 1.00 93.94 195 GLY A CA 1
ATOM 1546 C C . GLY A 1 195 ? -2.666 -14.013 3.393 1.00 93.94 195 GLY A C 1
ATOM 1547 O O . GLY A 1 195 ? -2.718 -14.584 2.299 1.00 93.94 195 GLY A O 1
ATOM 1548 N N . TYR A 1 196 ? -3.065 -12.745 3.553 1.00 93.88 196 TYR A N 1
ATOM 1549 C CA . TYR A 1 196 ? -3.462 -11.863 2.442 1.00 93.88 196 TYR A CA 1
ATOM 1550 C C . TYR A 1 196 ? -2.275 -11.190 1.773 1.00 93.88 196 TYR A C 1
ATOM 1552 O O . TYR A 1 196 ? -1.274 -10.893 2.453 1.00 93.88 196 TYR A O 1
#

pLDDT: mean 80.3, std 23.89, range [28.88, 98.38]

Organism: Phlebotomus papatasi (NCBI:txid29031)

Radius of gyration: 37.14 Å; chains: 1; bounding box: 71×78×82 Å

InterPro domains:
  IPR007740 Large ribosomal subunit protein mL49 [PF05046] (112-195)
  IPR007740 Large ribosomal subunit protein mL49 [PTHR13477] (53-195)

Secondary structure (DSSP, 8-state):
-PPP-PPPPPPPPP----PPPP----------------------------STTTSPPP--GGGSPPP---SS-TTHHHHHHHSPPSSPPPPPP-S--TTS--PPPGGGGGSSEEEPPPTTS---EEEEEETTTTEEEEEE--EEE-HHHHHHHHHHHHHHHHTS---EEEETTTTEEEEES--HHHHHHHHHHTT-

Sequence (196 aa):
MANIVCLNKLRILSGFSATWKGSGGAEMMLGHLKCHGMIGQLAGSQVRHSSFRSSPQFGQIDDHPPVEIAKNPPEWKFVERLLGPVTVPAPSIRPNYPSGWQPQQPDAQNRDYFIARTRNHMLPVYMTEKFRGSKKVTKVRKIQGDIWKLEEELRHVVEKAAGKKVLSRVNEMSGQIEFTGAYVNLIKNYLQDKGY